Protein AF-A0A958J9V4-F1 (afdb_monomer_lite)

Sequence (268 aa):
MDVNGTKPIKTIAAQRVGSGKPVQGKLKSSQELTKGQEIRVASAPVEFNLSEAKPDKKTDLIRKRTNSLISVVNAAKESTAEIEKLAKSIDGIATQAGEDSLASSRRTVLEKEAQELVDAIANKASSIGNNTKIASNTEGEIRLEIEEEIGKALDSIFPDVAKDSFGIGQINFSKKETIVSVRTNIALAKERIEQLKTAVDSASGNLSKAMEELEIASQNQLASTTSVRELDKALELAGNTTGKILADPEKAIDSFKISSKAQELLRD

Structure (mmCIF, N/CA/C/O backbone):
data_AF-A0A958J9V4-F1
#
_entry.id   AF-A0A958J9V4-F1
#
loop_
_atom_site.group_PDB
_atom_site.id
_atom_site.type_symbol
_atom_site.label_atom_id
_atom_site.label_alt_id
_atom_site.label_comp_id
_atom_site.label_asym_id
_atom_site.label_entity_id
_atom_site.label_seq_id
_atom_site.pdbx_PDB_ins_code
_atom_site.Cartn_x
_atom_site.Cartn_y
_atom_site.Cartn_z
_atom_site.occupancy
_atom_site.B_iso_or_equiv
_atom_site.auth_seq_id
_atom_site.auth_comp_id
_atom_site.auth_asym_id
_atom_site.auth_atom_id
_atom_site.pdbx_PDB_model_num
ATOM 1 N N . MET A 1 1 ? 56.082 -38.147 21.412 1.00 37.69 1 MET A N 1
ATOM 2 C CA . MET A 1 1 ? 55.765 -39.143 20.373 1.00 37.69 1 MET A CA 1
ATOM 3 C C . MET A 1 1 ? 54.803 -38.482 19.402 1.00 37.69 1 MET A C 1
ATOM 5 O O . MET A 1 1 ? 53.790 -37.979 19.866 1.00 37.69 1 MET A O 1
ATOM 9 N N . ASP A 1 2 ? 55.243 -38.405 18.141 1.00 39.19 2 ASP A N 1
ATOM 10 C CA . ASP A 1 2 ? 54.520 -38.240 16.861 1.00 39.19 2 ASP A CA 1
ATOM 11 C C . ASP A 1 2 ? 53.548 -37.053 16.726 1.00 39.19 2 ASP A C 1
ATOM 13 O O . ASP A 1 2 ? 52.501 -37.031 17.354 1.00 39.19 2 ASP A O 1
ATOM 17 N N . VAL A 1 3 ? 53.845 -35.933 16.040 1.00 47.22 3 VAL A N 1
ATOM 18 C CA . VAL A 1 3 ? 54.187 -35.657 14.615 1.00 47.22 3 VAL A CA 1
ATOM 19 C C . VAL A 1 3 ? 53.419 -36.423 13.527 1.00 47.22 3 VAL A C 1
ATOM 21 O O . VAL A 1 3 ? 53.475 -37.644 13.460 1.00 47.22 3 VAL A O 1
ATOM 24 N N . ASN A 1 4 ? 52.863 -35.620 12.597 1.00 37.69 4 ASN A N 1
ATOM 25 C CA . ASN A 1 4 ? 52.366 -35.881 11.227 1.00 37.69 4 ASN A CA 1
ATOM 26 C C . ASN A 1 4 ? 50.833 -35.809 11.063 1.00 37.69 4 ASN A C 1
ATOM 28 O O . ASN A 1 4 ? 50.095 -36.477 11.765 1.00 37.69 4 ASN A O 1
ATOM 32 N N . GLY A 1 5 ? 50.266 -35.066 10.111 1.00 36.06 5 GLY A N 1
ATOM 33 C CA . GLY A 1 5 ? 50.872 -34.256 9.063 1.00 36.06 5 GLY A CA 1
ATOM 34 C C . GLY A 1 5 ? 49.804 -33.576 8.203 1.00 36.06 5 G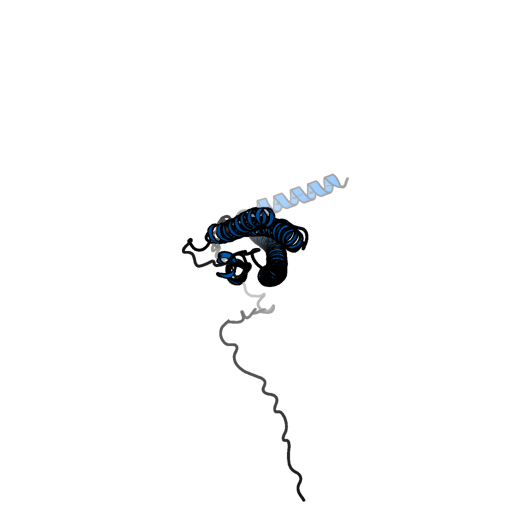LY A C 1
ATOM 35 O O . GLY A 1 5 ? 48.814 -34.191 7.814 1.00 36.06 5 GLY A O 1
ATOM 36 N N . THR A 1 6 ? 50.031 -32.310 7.868 1.00 39.25 6 THR A N 1
ATOM 37 C CA . THR A 1 6 ? 49.247 -31.559 6.882 1.00 39.25 6 THR A CA 1
ATOM 38 C C . THR A 1 6 ? 50.069 -31.472 5.599 1.00 39.25 6 THR A C 1
ATOM 40 O O . THR A 1 6 ? 51.125 -30.844 5.555 1.00 39.25 6 THR A O 1
ATOM 43 N N . LYS A 1 7 ? 49.615 -32.180 4.561 1.00 49.72 7 LYS A N 1
ATOM 44 C CA . LYS A 1 7 ? 50.191 -32.181 3.206 1.00 49.72 7 LYS A CA 1
ATOM 45 C C . LYS A 1 7 ? 49.573 -31.061 2.341 1.00 49.72 7 LYS A C 1
ATOM 47 O O . LYS A 1 7 ? 48.480 -30.596 2.653 1.00 49.72 7 LYS A O 1
ATOM 52 N N . PRO A 1 8 ? 50.275 -30.617 1.280 1.00 44.50 8 PRO A N 1
ATOM 53 C CA . PRO A 1 8 ? 50.084 -29.308 0.653 1.00 44.50 8 PRO A CA 1
ATOM 54 C C . PRO A 1 8 ? 48.876 -29.216 -0.289 1.00 44.50 8 PRO A C 1
ATOM 56 O O . PRO A 1 8 ? 48.505 -30.181 -0.960 1.00 44.50 8 PRO A O 1
ATOM 59 N N . ILE A 1 9 ? 48.329 -28.000 -0.387 1.00 40.78 9 ILE A N 1
ATOM 60 C CA . ILE A 1 9 ? 47.299 -27.593 -1.350 1.00 40.78 9 ILE A CA 1
ATOM 61 C C . ILE A 1 9 ? 47.906 -27.626 -2.759 1.00 40.78 9 ILE A C 1
ATOM 63 O O . ILE A 1 9 ? 48.821 -26.867 -3.075 1.00 40.78 9 ILE A O 1
ATOM 67 N N . LYS A 1 10 ? 47.397 -28.528 -3.604 1.00 38.66 10 LYS A N 1
ATOM 68 C CA . LYS A 1 10 ? 47.686 -28.568 -5.040 1.00 38.66 10 LYS A CA 1
ATOM 69 C C . LYS A 1 10 ? 46.780 -27.583 -5.775 1.00 38.66 10 LYS A C 1
ATOM 71 O O . LYS A 1 10 ? 45.563 -27.731 -5.770 1.00 38.66 10 LYS A O 1
ATOM 76 N N . THR A 1 11 ? 47.407 -26.632 -6.454 1.00 43.44 11 THR A N 1
ATOM 77 C CA . THR A 1 11 ? 46.839 -25.818 -7.529 1.00 43.44 11 THR A CA 1
ATOM 78 C C . THR A 1 11 ? 46.231 -26.718 -8.608 1.00 43.44 11 THR A C 1
ATOM 80 O O . THR A 1 11 ? 46.947 -27.509 -9.222 1.00 43.44 11 THR A O 1
ATOM 83 N N . ILE A 1 12 ? 44.927 -26.587 -8.857 1.00 41.22 12 ILE A N 1
ATOM 84 C CA . ILE A 1 12 ? 44.254 -27.169 -10.024 1.00 41.22 12 ILE A CA 1
ATOM 85 C C . ILE A 1 12 ? 43.759 -26.007 -10.878 1.00 41.22 12 ILE A C 1
ATOM 87 O O . ILE A 1 12 ? 42.707 -25.420 -10.641 1.00 41.22 12 ILE A O 1
ATOM 91 N N . ALA A 1 13 ? 44.588 -25.667 -11.858 1.00 35.53 13 ALA A N 1
ATOM 92 C CA . ALA A 1 13 ? 44.166 -24.985 -13.063 1.00 35.53 13 ALA A CA 1
ATOM 93 C C . ALA A 1 13 ? 43.608 -26.021 -14.055 1.00 35.53 13 ALA A C 1
ATOM 95 O O . ALA A 1 13 ? 44.055 -27.166 -14.076 1.00 35.53 13 ALA A O 1
ATOM 96 N N . ALA A 1 14 ? 42.714 -25.537 -14.918 1.00 35.53 14 ALA A N 1
ATOM 97 C CA . ALA A 1 14 ? 42.131 -26.175 -16.099 1.00 35.53 14 ALA A CA 1
ATOM 98 C C . ALA A 1 14 ? 40.907 -27.085 -15.878 1.00 35.53 14 ALA A C 1
ATOM 100 O O . ALA A 1 14 ? 40.987 -28.166 -15.308 1.00 35.53 14 ALA A O 1
ATOM 101 N N . GLN A 1 15 ? 39.789 -26.669 -16.491 1.00 33.88 15 GLN A N 1
ATOM 102 C CA . GLN A 1 15 ? 39.200 -27.326 -17.672 1.00 33.88 15 GLN A CA 1
ATOM 103 C C . GLN A 1 15 ? 37.664 -27.334 -17.609 1.00 33.88 15 GLN A C 1
ATOM 105 O O . GLN A 1 15 ? 37.077 -28.171 -16.933 1.00 33.88 15 GLN A O 1
ATOM 110 N N . ARG A 1 16 ? 37.027 -26.427 -18.371 1.00 33.94 16 ARG A N 1
ATOM 111 C CA . ARG A 1 16 ? 35.865 -26.663 -19.264 1.00 33.94 16 ARG A CA 1
ATOM 112 C C . ARG A 1 16 ? 35.192 -25.335 -19.636 1.00 33.94 16 ARG A C 1
ATOM 114 O O . ARG A 1 16 ? 34.188 -24.945 -19.060 1.00 33.94 16 ARG A O 1
ATOM 121 N N . VAL A 1 17 ? 35.730 -24.675 -20.661 1.00 36.66 17 VAL A N 1
ATOM 122 C CA . VAL A 1 17 ? 34.942 -23.797 -21.536 1.00 36.66 17 VAL A CA 1
ATOM 123 C C . VAL A 1 17 ? 35.100 -24.371 -22.933 1.00 36.66 17 VAL A C 1
ATOM 125 O O . VAL A 1 17 ? 36.190 -24.371 -23.500 1.00 36.66 17 VAL A O 1
ATOM 128 N N . GLY A 1 18 ? 34.024 -24.953 -23.440 1.00 32.09 18 GLY A N 1
ATOM 129 C CA . GLY A 1 18 ? 33.962 -25.540 -24.765 1.00 32.09 18 GLY A CA 1
ATOM 130 C C . GLY A 1 18 ? 32.579 -25.316 -25.342 1.00 32.09 18 GLY A C 1
ATOM 131 O O . GLY A 1 18 ? 31.711 -26.143 -25.119 1.00 32.09 18 GLY A O 1
ATOM 132 N N . SER A 1 19 ? 32.413 -24.200 -26.059 1.00 37.41 19 SER A N 1
ATOM 133 C CA . SER A 1 19 ? 31.604 -24.068 -27.284 1.00 37.41 19 SER A CA 1
ATOM 134 C C . SER A 1 19 ? 31.502 -22.587 -27.676 1.00 37.41 19 SER A C 1
ATOM 136 O O . SER A 1 19 ? 30.650 -21.861 -27.178 1.00 37.41 19 SER A O 1
ATOM 138 N N . GLY A 1 20 ? 32.381 -22.131 -28.570 1.00 34.38 20 GLY A N 1
ATOM 139 C CA . GLY A 1 20 ? 32.325 -20.778 -29.132 1.00 34.38 20 GLY A CA 1
ATOM 140 C C . GLY A 1 20 ? 33.635 -20.423 -29.822 1.00 34.38 20 GLY A C 1
ATOM 141 O O . GLY A 1 20 ? 34.595 -20.030 -29.175 1.00 34.38 20 GLY A O 1
ATOM 142 N N . LYS A 1 21 ? 33.703 -20.667 -31.130 1.00 34.47 21 LYS A N 1
ATOM 143 C CA . LYS A 1 21 ? 34.907 -20.562 -31.966 1.00 34.47 21 LYS A CA 1
ATOM 144 C C . LYS A 1 21 ? 35.544 -19.157 -31.890 1.00 34.47 21 LYS A C 1
ATOM 146 O O . LYS A 1 21 ? 34.848 -18.192 -32.197 1.00 34.47 21 LYS A O 1
ATOM 151 N N . PRO A 1 22 ? 36.850 -19.017 -31.595 1.00 36.47 22 PRO A N 1
ATOM 152 C CA . PRO A 1 22 ? 37.563 -17.767 -31.826 1.00 36.47 22 PRO A CA 1
ATOM 153 C C . PRO A 1 22 ? 37.838 -17.605 -33.327 1.00 36.47 22 PRO A C 1
ATOM 155 O O . PRO A 1 22 ? 38.459 -18.459 -33.964 1.00 36.47 22 PRO A O 1
ATOM 158 N N . VAL A 1 23 ? 37.353 -16.500 -33.892 1.00 42.38 23 VAL A N 1
ATOM 159 C CA . VAL A 1 23 ? 37.667 -16.051 -35.251 1.00 42.38 23 VAL A CA 1
ATOM 160 C C . VAL A 1 23 ? 39.160 -15.723 -35.299 1.00 42.38 23 VAL A C 1
ATOM 162 O O . VAL A 1 23 ? 39.612 -14.715 -34.764 1.00 42.38 23 VAL A O 1
ATOM 165 N N . GLN A 1 24 ? 39.943 -16.612 -35.913 1.00 35.28 24 GLN A N 1
ATOM 166 C CA . GLN A 1 24 ? 41.330 -16.346 -36.275 1.00 35.28 24 GLN A CA 1
ATOM 167 C C . GLN A 1 24 ? 41.367 -15.198 -37.289 1.00 35.28 24 GLN A C 1
ATOM 169 O O . GLN A 1 24 ? 41.152 -15.401 -38.484 1.00 35.28 24 GLN A O 1
ATOM 174 N N . GLY A 1 25 ? 41.686 -13.995 -36.816 1.00 37.62 25 GLY A N 1
ATOM 175 C CA . GLY A 1 25 ? 42.211 -12.930 -37.658 1.00 37.62 25 GLY A CA 1
ATOM 176 C C . GLY A 1 25 ? 43.551 -13.370 -38.243 1.00 37.62 25 GLY A C 1
ATOM 177 O O . GLY A 1 25 ? 44.594 -13.240 -37.605 1.00 37.62 25 GLY A O 1
ATOM 178 N N . LYS A 1 26 ? 43.534 -13.922 -39.459 1.00 36.72 26 LYS A N 1
ATOM 179 C CA . LYS A 1 26 ? 44.740 -14.084 -40.274 1.00 36.72 26 LYS A CA 1
ATOM 180 C C . LYS A 1 26 ? 45.127 -12.717 -40.837 1.00 36.72 26 LYS A C 1
ATOM 182 O O . LYS A 1 26 ? 44.706 -12.346 -41.927 1.00 36.72 26 LYS A O 1
ATOM 187 N N . LEU A 1 27 ? 45.981 -12.003 -40.108 1.00 42.62 27 LEU A N 1
ATOM 188 C CA . LEU A 1 27 ? 46.918 -11.052 -40.702 1.00 42.62 27 LEU A CA 1
ATOM 189 C C . LEU A 1 27 ? 47.860 -11.851 -41.615 1.00 42.62 27 LEU A C 1
ATOM 191 O O . LEU A 1 27 ? 48.842 -12.431 -41.156 1.00 42.62 27 LEU A O 1
ATOM 195 N N . LYS A 1 28 ? 47.526 -11.946 -42.906 1.00 39.38 28 LYS A N 1
ATOM 196 C CA . LYS A 1 28 ? 48.493 -12.361 -43.924 1.00 39.38 28 LYS A CA 1
ATOM 197 C C . LYS A 1 28 ? 49.316 -11.141 -44.311 1.00 39.38 28 LYS A C 1
ATOM 199 O O . LYS A 1 28 ? 48.838 -10.217 -44.959 1.00 39.38 28 LYS A O 1
ATOM 204 N N . SER A 1 29 ? 50.545 -11.181 -43.824 1.00 40.16 29 SER A N 1
ATOM 205 C CA . SER A 1 29 ? 51.655 -10.285 -44.081 1.00 40.16 29 SER A CA 1
ATOM 206 C C . SER A 1 29 ? 51.953 -10.098 -45.567 1.00 40.16 29 SER A C 1
ATOM 208 O O . SER A 1 29 ? 51.941 -11.041 -46.357 1.00 40.16 29 SER A O 1
ATOM 210 N N . SER A 1 30 ? 52.303 -8.859 -45.879 1.00 37.88 30 SER A N 1
ATOM 211 C CA . SER A 1 30 ? 52.915 -8.313 -47.083 1.00 37.88 30 SER A CA 1
ATOM 212 C C . SER A 1 30 ? 54.017 -9.199 -47.685 1.00 37.88 30 SER A C 1
ATOM 214 O O . SER A 1 30 ? 55.176 -9.056 -47.310 1.00 37.88 30 SER A O 1
ATOM 216 N N . GLN A 1 31 ? 53.693 -10.107 -48.614 1.00 37.44 31 GLN A N 1
ATOM 217 C CA . GLN A 1 31 ? 54.706 -10.748 -49.476 1.00 37.44 31 GLN A CA 1
ATOM 218 C C . GLN A 1 31 ? 54.167 -11.442 -50.748 1.00 37.44 31 GLN A C 1
ATOM 220 O O . GLN A 1 31 ? 54.817 -12.331 -51.280 1.00 37.44 31 GLN A O 1
ATOM 225 N N . GLU A 1 32 ? 53.022 -11.014 -51.292 1.00 36.91 32 GLU A N 1
ATOM 226 C CA . GLU A 1 32 ? 52.552 -11.440 -52.631 1.00 36.91 32 GLU A CA 1
ATOM 227 C C . GLU A 1 32 ? 52.172 -10.240 -53.522 1.00 36.91 32 GLU A C 1
ATOM 229 O O . GLU A 1 32 ? 51.251 -10.280 -54.330 1.00 36.91 32 GLU A O 1
ATOM 234 N N . LEU A 1 33 ? 52.923 -9.142 -53.399 1.00 41.31 33 LEU A N 1
ATOM 235 C CA . LEU A 1 33 ? 52.935 -8.040 -54.366 1.00 41.31 33 LEU A CA 1
ATOM 236 C C . LEU A 1 33 ? 54.002 -8.325 -55.427 1.00 41.31 33 LEU A C 1
ATOM 238 O O . LEU A 1 33 ? 55.083 -7.753 -55.368 1.00 41.31 33 LEU A O 1
ATO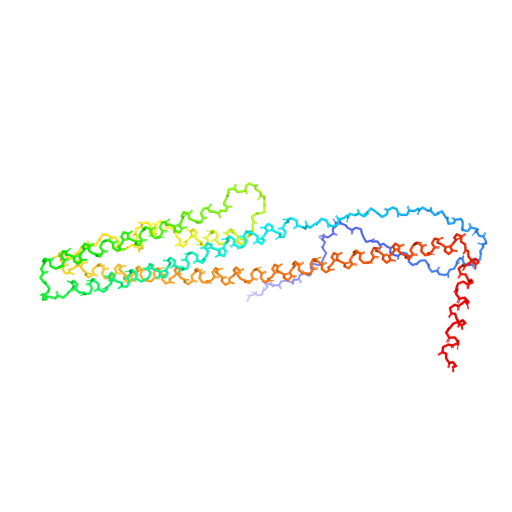M 242 N N . THR A 1 34 ? 53.749 -9.270 -56.334 1.00 44.97 34 THR A N 1
ATOM 243 C CA . THR A 1 34 ? 54.362 -9.359 -57.682 1.00 44.97 34 THR A CA 1
ATOM 244 C C . THR A 1 34 ? 53.931 -10.657 -58.364 1.00 44.97 34 THR A C 1
ATOM 246 O O . THR A 1 34 ? 54.680 -11.624 -58.447 1.00 44.97 34 THR A O 1
ATOM 249 N N . LYS A 1 35 ? 52.703 -10.681 -58.878 1.00 37.50 35 LYS A N 1
ATOM 250 C CA . LYS A 1 35 ? 52.348 -11.358 -60.135 1.00 37.50 35 LYS A CA 1
ATOM 251 C C . LYS A 1 35 ? 50.926 -10.954 -60.493 1.00 37.50 35 LYS A C 1
ATOM 253 O O . LYS A 1 35 ? 50.024 -11.063 -59.673 1.00 37.50 35 LYS A O 1
ATOM 258 N N . GLY A 1 36 ? 50.773 -10.412 -61.698 1.00 43.66 36 GLY A N 1
ATOM 259 C CA . GLY A 1 36 ? 49.505 -9.929 -62.216 1.00 43.66 36 GLY A CA 1
ATOM 260 C C . GLY A 1 36 ? 48.442 -11.019 -62.165 1.00 43.66 36 GLY A C 1
ATOM 261 O O . GLY A 1 36 ? 48.539 -12.031 -62.853 1.00 43.66 36 GLY A O 1
ATOM 262 N N . GLN A 1 37 ? 47.428 -10.781 -61.349 1.00 34.19 37 GLN A N 1
ATOM 263 C CA . GLN A 1 37 ? 46.140 -11.436 -61.441 1.00 34.19 37 GLN A CA 1
ATOM 264 C C . GLN A 1 37 ? 45.115 -10.311 -61.408 1.00 34.19 37 GLN A C 1
ATOM 266 O O . GLN A 1 37 ? 45.024 -9.573 -60.428 1.00 34.19 37 GLN A O 1
ATOM 271 N N . GLU A 1 38 ? 44.403 -10.137 -62.519 1.00 36.00 38 GLU A N 1
ATOM 272 C CA . GLU A 1 38 ? 43.220 -9.290 -62.587 1.00 36.00 38 GLU A CA 1
ATOM 273 C C . GLU A 1 38 ? 42.271 -9.696 -61.457 1.00 36.00 38 GLU A C 1
ATOM 275 O O . GLU A 1 38 ? 41.666 -10.771 -61.480 1.00 36.00 38 GLU A O 1
ATOM 280 N N . ILE A 1 39 ? 42.149 -8.839 -60.445 1.00 36.66 39 ILE A N 1
ATOM 281 C CA . ILE A 1 39 ? 41.115 -8.973 -59.430 1.00 36.66 39 ILE A CA 1
ATOM 282 C C . ILE A 1 39 ? 39.809 -8.587 -60.122 1.00 36.66 39 ILE A C 1
ATOM 284 O O . ILE A 1 39 ? 39.407 -7.425 -60.136 1.00 36.66 39 ILE A O 1
ATOM 288 N N . ARG A 1 40 ? 39.132 -9.574 -60.715 1.00 36.03 40 ARG A N 1
ATOM 289 C CA . ARG A 1 40 ? 37.688 -9.487 -60.928 1.00 36.03 40 ARG A CA 1
ATOM 290 C C . ARG A 1 40 ? 37.055 -9.428 -59.545 1.00 36.03 40 ARG A C 1
ATOM 292 O O . ARG A 1 40 ? 36.859 -10.454 -58.897 1.00 36.03 40 ARG A O 1
ATOM 299 N N . VAL A 1 41 ? 36.789 -8.211 -59.083 1.00 39.25 41 VAL A N 1
ATOM 300 C CA . VAL A 1 41 ? 35.941 -7.955 -57.923 1.00 39.25 41 VAL A CA 1
ATOM 301 C C . VAL A 1 41 ? 34.564 -8.492 -58.298 1.00 39.25 41 VAL A C 1
ATOM 303 O O . VAL A 1 41 ? 33.819 -7.861 -59.040 1.00 39.25 41 VAL A O 1
ATOM 306 N N . ALA A 1 42 ? 34.260 -9.715 -57.871 1.00 38.66 42 ALA A N 1
ATOM 307 C CA . ALA A 1 42 ? 32.901 -10.216 -57.896 1.00 38.66 42 ALA A CA 1
ATOM 308 C C . ALA A 1 42 ? 32.117 -9.381 -56.879 1.00 38.66 42 ALA A C 1
ATOM 310 O O . ALA A 1 42 ? 32.169 -9.628 -55.675 1.00 38.66 42 ALA A O 1
ATOM 311 N N . SER A 1 43 ? 31.461 -8.338 -57.377 1.00 41.44 43 SER A N 1
ATOM 312 C CA . SER A 1 43 ? 30.526 -7.483 -56.658 1.00 41.44 43 SER A CA 1
ATOM 313 C C . SER A 1 43 ? 29.295 -8.314 -56.297 1.00 41.44 43 SER A C 1
ATOM 315 O O . SER A 1 43 ? 28.274 -8.270 -56.976 1.00 41.44 43 SER A O 1
ATOM 317 N N . ALA A 1 44 ? 29.398 -9.140 -55.259 1.00 39.62 44 ALA A N 1
ATOM 318 C CA . ALA A 1 44 ? 28.217 -9.687 -54.613 1.00 39.62 44 ALA A CA 1
ATOM 319 C C . ALA A 1 44 ? 27.630 -8.564 -53.739 1.00 39.62 44 ALA A C 1
ATOM 321 O O . ALA A 1 44 ? 28.303 -8.141 -52.794 1.00 39.62 44 ALA A O 1
ATOM 322 N N . PRO A 1 45 ? 26.436 -8.025 -54.051 1.00 42.88 45 PRO A N 1
ATOM 323 C CA . PRO A 1 45 ? 25.776 -7.090 -53.156 1.00 42.88 45 PRO A CA 1
ATOM 324 C C . PRO A 1 45 ? 25.482 -7.828 -51.848 1.00 42.88 45 PRO A C 1
ATOM 326 O O . PRO A 1 45 ? 24.798 -8.850 -51.834 1.00 42.88 45 PRO A O 1
ATOM 329 N N . VAL A 1 46 ? 26.051 -7.344 -50.746 1.00 42.88 46 VAL A N 1
ATOM 330 C CA . VAL A 1 46 ? 25.665 -7.803 -49.413 1.00 42.88 46 VAL A CA 1
ATOM 331 C C . VAL A 1 46 ? 24.269 -7.241 -49.166 1.00 42.88 46 VAL A C 1
ATOM 333 O O . VAL A 1 46 ? 24.118 -6.047 -48.916 1.00 42.88 46 VAL A O 1
ATOM 336 N N . GLU A 1 47 ? 23.241 -8.078 -49.305 1.00 36.47 47 GLU A N 1
ATOM 337 C CA . GLU A 1 47 ? 21.872 -7.725 -48.930 1.00 36.47 47 GLU A CA 1
ATOM 338 C C . GLU A 1 47 ? 21.807 -7.531 -47.409 1.00 36.47 47 GLU A C 1
ATOM 340 O O . GLU A 1 47 ? 21.719 -8.482 -46.630 1.00 36.47 47 GLU A O 1
ATOM 345 N N . PHE A 1 48 ? 21.880 -6.273 -46.977 1.00 46.78 48 PHE A N 1
ATOM 346 C CA . PHE A 1 48 ? 21.582 -5.883 -45.607 1.00 46.78 48 PHE A CA 1
ATOM 347 C C . PHE A 1 48 ? 20.064 -5.825 -45.439 1.00 46.78 48 PHE A C 1
ATOM 349 O O . PHE A 1 48 ? 19.399 -4.898 -45.897 1.00 46.78 48 PHE A O 1
ATOM 356 N N . ASN A 1 49 ? 19.505 -6.844 -44.788 1.00 40.78 49 ASN A N 1
ATOM 357 C CA . ASN A 1 49 ? 18.100 -6.847 -44.404 1.00 40.78 49 ASN A CA 1
ATOM 358 C C . ASN A 1 49 ? 17.862 -5.788 -43.316 1.00 40.78 49 ASN A C 1
ATOM 360 O O . ASN A 1 49 ? 18.155 -6.016 -42.142 1.00 40.78 49 ASN A O 1
ATOM 364 N N . LEU A 1 50 ? 17.306 -4.640 -43.717 1.00 43.47 50 LEU A N 1
ATOM 365 C CA . LEU A 1 50 ? 16.716 -3.641 -42.827 1.00 43.47 50 LEU A CA 1
ATOM 366 C C . LEU A 1 50 ? 15.612 -4.311 -41.988 1.00 43.47 50 LEU A C 1
ATOM 368 O O . LEU A 1 50 ? 14.487 -4.492 -42.450 1.00 43.47 50 LEU A O 1
ATOM 372 N N . SER A 1 51 ? 15.903 -4.671 -40.739 1.00 46.19 51 SER A N 1
ATOM 373 C CA . SER A 1 51 ? 14.832 -4.846 -39.758 1.00 46.19 51 SER A CA 1
ATOM 374 C C . SER A 1 51 ? 14.441 -3.463 -39.258 1.00 46.19 51 SER A C 1
ATOM 376 O O . SER A 1 51 ? 15.166 -2.852 -38.477 1.00 46.19 51 SER A O 1
ATOM 378 N N . GLU A 1 52 ? 13.298 -2.954 -39.720 1.00 49.78 52 GLU A N 1
ATOM 379 C CA . GLU A 1 52 ? 12.630 -1.818 -39.087 1.00 49.78 52 GLU A CA 1
ATOM 380 C C . GLU A 1 52 ? 12.519 -2.089 -37.582 1.00 49.78 52 GLU A C 1
ATOM 382 O O . GLU A 1 52 ? 11.843 -3.029 -37.153 1.00 49.78 52 GLU A O 1
ATOM 387 N N . ALA A 1 53 ? 13.205 -1.276 -36.777 1.00 48.53 53 ALA A N 1
ATOM 388 C CA . ALA A 1 53 ? 13.107 -1.310 -35.328 1.00 48.53 53 ALA A CA 1
ATOM 389 C C . ALA A 1 53 ? 11.669 -0.953 -34.929 1.00 48.53 53 ALA A C 1
ATOM 391 O O . ALA A 1 53 ? 11.306 0.217 -34.801 1.00 48.53 53 ALA A O 1
ATOM 392 N N . LYS A 1 54 ? 10.815 -1.969 -34.787 1.00 51.19 54 LYS A N 1
ATOM 393 C CA . LYS A 1 54 ? 9.476 -1.794 -34.230 1.00 51.19 54 LYS A CA 1
ATOM 394 C C . LYS A 1 54 ? 9.627 -1.257 -32.802 1.00 51.19 54 LYS A C 1
ATOM 396 O O . LYS A 1 54 ? 10.491 -1.755 -32.079 1.00 51.19 54 LYS A O 1
ATOM 401 N N . PRO A 1 55 ? 8.801 -0.283 -32.379 1.00 53.25 55 PRO A N 1
ATOM 402 C CA . PRO A 1 55 ? 8.787 0.169 -30.994 1.00 53.25 55 PRO A CA 1
ATOM 403 C C . PRO A 1 55 ? 8.600 -1.046 -30.083 1.00 53.25 55 PRO A C 1
ATOM 405 O O . PRO A 1 55 ? 7.718 -1.881 -30.322 1.00 53.25 55 PRO A O 1
ATOM 408 N N . ASP A 1 56 ? 9.489 -1.182 -29.101 1.00 63.53 56 ASP A N 1
ATOM 409 C CA . ASP A 1 56 ? 9.577 -2.369 -28.264 1.00 63.53 56 ASP A CA 1
ATOM 410 C C . ASP A 1 56 ? 8.333 -2.447 -27.370 1.00 63.53 56 ASP A C 1
ATOM 412 O O . ASP A 1 56 ? 8.248 -1.826 -26.310 1.00 63.53 56 ASP A O 1
ATOM 416 N N . LYS A 1 57 ? 7.321 -3.197 -27.827 1.00 66.12 57 LYS A N 1
ATOM 417 C CA . LYS A 1 57 ? 6.035 -3.396 -27.132 1.00 66.12 57 LYS A CA 1
ATOM 418 C C . LYS A 1 57 ? 6.218 -3.870 -25.685 1.00 66.12 57 LYS A C 1
ATOM 420 O O . LYS A 1 57 ? 5.297 -3.730 -24.881 1.00 66.12 57 LYS A O 1
ATOM 425 N N . LYS A 1 58 ? 7.386 -4.436 -25.356 1.00 66.19 58 LYS A N 1
ATOM 426 C CA . LYS A 1 58 ? 7.751 -4.851 -24.001 1.00 66.19 58 LYS A CA 1
ATOM 427 C C . LYS A 1 58 ? 7.940 -3.656 -23.068 1.00 66.19 58 LYS A C 1
ATOM 429 O O . LYS A 1 58 ? 7.384 -3.676 -21.977 1.00 66.19 58 LYS A O 1
ATOM 434 N N . THR A 1 59 ? 8.624 -2.596 -23.490 1.00 67.31 59 THR A N 1
ATOM 435 C CA . THR A 1 59 ? 8.896 -1.425 -22.636 1.00 67.31 59 THR A CA 1
ATOM 436 C C . THR A 1 59 ? 7.612 -0.682 -22.260 1.00 67.31 59 THR A C 1
ATOM 438 O O . THR A 1 59 ? 7.420 -0.311 -21.101 1.00 67.31 59 THR A O 1
ATOM 441 N N . ASP A 1 60 ? 6.677 -0.543 -23.202 1.00 71.81 60 ASP A N 1
ATOM 442 C CA . ASP A 1 60 ? 5.364 0.059 -22.935 1.00 71.81 60 ASP A CA 1
ATOM 443 C C . ASP A 1 60 ? 4.503 -0.795 -21.996 1.00 71.81 60 ASP A C 1
ATOM 445 O O . ASP A 1 60 ? 3.778 -0.259 -21.152 1.00 71.81 60 ASP A O 1
ATOM 449 N N . LEU A 1 61 ? 4.578 -2.124 -22.118 1.00 71.50 61 LEU A N 1
ATOM 450 C CA . LEU A 1 61 ? 3.885 -3.044 -21.217 1.00 71.50 61 LEU A CA 1
ATOM 451 C C . LEU A 1 61 ? 4.429 -2.930 -19.788 1.00 71.50 61 LEU A C 1
ATOM 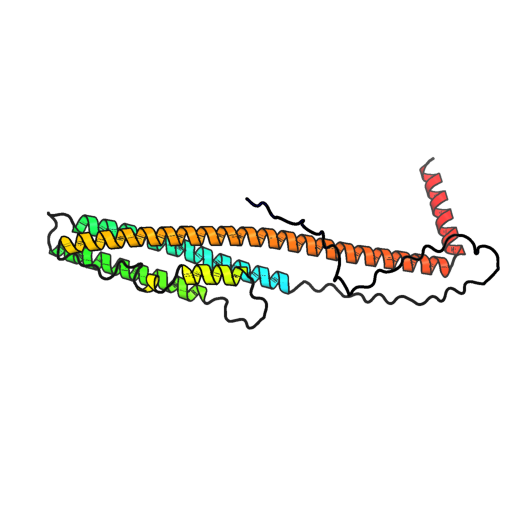453 O O . LEU A 1 61 ? 3.639 -2.862 -18.847 1.00 71.50 61 LEU A O 1
ATOM 457 N N . ILE A 1 62 ? 5.754 -2.863 -19.637 1.00 70.31 62 ILE A N 1
ATOM 458 C CA . ILE A 1 62 ? 6.408 -2.704 -18.334 1.00 70.31 62 ILE A CA 1
ATOM 459 C C . ILE A 1 62 ? 5.998 -1.366 -17.711 1.00 70.31 62 ILE A C 1
ATOM 461 O O . ILE A 1 62 ? 5.522 -1.358 -16.583 1.00 70.31 62 ILE A O 1
ATOM 465 N N . ARG A 1 63 ? 6.046 -0.248 -18.452 1.00 73.00 63 ARG A N 1
ATOM 466 C CA . ARG A 1 63 ? 5.585 1.062 -17.944 1.00 73.00 63 ARG A CA 1
ATOM 467 C C . ARG A 1 63 ? 4.133 1.039 -17.467 1.00 73.00 63 ARG A C 1
ATOM 469 O O . ARG A 1 63 ? 3.831 1.553 -16.393 1.00 73.00 63 ARG A O 1
ATOM 476 N N . LYS A 1 64 ? 3.225 0.437 -18.245 1.00 75.88 64 LYS A N 1
ATOM 477 C CA . LYS A 1 64 ? 1.806 0.320 -17.865 1.00 75.88 64 LYS A CA 1
ATOM 478 C C . LYS A 1 64 ? 1.623 -0.485 -16.580 1.00 75.88 64 LYS A C 1
ATOM 480 O O . LYS A 1 64 ? 0.857 -0.067 -15.714 1.00 75.88 64 LYS A O 1
ATOM 485 N N . ARG A 1 65 ? 2.335 -1.605 -16.446 1.00 72.38 65 ARG A N 1
ATOM 486 C CA . ARG A 1 65 ? 2.311 -2.447 -15.241 1.00 72.38 65 ARG A CA 1
ATOM 487 C C . ARG A 1 65 ? 2.860 -1.707 -14.033 1.00 72.38 65 ARG A C 1
ATOM 489 O O . ARG A 1 65 ? 2.200 -1.666 -13.001 1.00 72.38 65 ARG A O 1
ATOM 496 N N . THR A 1 66 ? 3.990 -1.029 -14.187 1.00 73.31 66 THR A N 1
ATOM 497 C CA . THR A 1 66 ? 4.580 -0.241 -13.109 1.00 73.31 66 THR A CA 1
ATOM 498 C C . THR A 1 66 ? 3.656 0.883 -12.645 1.00 73.31 66 THR A C 1
ATOM 500 O O . THR A 1 66 ? 3.441 1.035 -11.448 1.00 73.31 66 THR A O 1
ATOM 503 N N . ASN A 1 67 ? 3.007 1.603 -13.564 1.00 77.94 67 ASN A N 1
ATOM 504 C CA . ASN A 1 67 ? 2.008 2.615 -13.204 1.00 77.94 67 ASN A CA 1
ATOM 505 C C . ASN A 1 67 ? 0.806 2.015 -12.454 1.00 77.94 67 ASN A C 1
ATOM 507 O O . ASN A 1 67 ? 0.300 2.625 -11.512 1.00 77.94 67 ASN A O 1
ATOM 511 N N . SER A 1 68 ? 0.367 0.812 -12.839 1.00 75.75 68 SER A N 1
ATOM 512 C CA . SER A 1 68 ? -0.676 0.080 -12.111 1.00 75.75 68 SER A CA 1
ATOM 513 C C . SER A 1 68 ? -0.232 -0.244 -10.683 1.00 75.75 68 SER A C 1
ATOM 515 O O . SER A 1 68 ? -0.974 0.012 -9.737 1.00 75.75 68 SER A O 1
ATOM 517 N N . LEU A 1 69 ? 0.998 -0.736 -10.507 1.00 74.75 69 LEU A N 1
ATOM 518 C CA . LEU A 1 69 ? 1.569 -1.029 -9.190 1.00 74.75 69 LEU A CA 1
ATOM 519 C C . LEU A 1 69 ? 1.681 0.230 -8.322 1.00 74.75 69 LEU A C 1
ATOM 521 O O . LEU A 1 69 ? 1.298 0.190 -7.156 1.00 74.75 69 LEU A O 1
ATOM 525 N N . ILE A 1 70 ? 2.120 1.360 -8.885 1.00 80.56 70 ILE A N 1
ATOM 526 C CA . ILE A 1 70 ? 2.157 2.647 -8.170 1.00 80.56 70 ILE A CA 1
ATOM 527 C C . ILE A 1 70 ? 0.759 3.023 -7.683 1.00 80.56 70 ILE A C 1
ATOM 529 O O . ILE A 1 70 ? 0.594 3.422 -6.533 1.00 80.56 70 ILE A O 1
ATOM 533 N N . SER A 1 71 ? -0.256 2.884 -8.540 1.00 81.06 71 SER A N 1
ATOM 534 C CA . SER A 1 71 ? -1.639 3.190 -8.168 1.00 81.06 71 SER A CA 1
ATOM 535 C C . SER A 1 71 ? -2.115 2.324 -7.000 1.00 81.06 71 SER A C 1
ATOM 537 O O . SER A 1 71 ? -2.760 2.839 -6.088 1.00 81.06 71 SER A O 1
ATOM 539 N N . VAL A 1 72 ? -1.784 1.030 -7.005 1.00 80.38 72 VAL A N 1
ATOM 540 C CA . VAL A 1 72 ? -2.125 0.099 -5.918 1.00 80.38 72 VAL A CA 1
ATOM 541 C C . VAL A 1 72 ? -1.400 0.474 -4.625 1.00 80.38 72 VAL A C 1
ATOM 543 O O . VAL A 1 72 ? -2.030 0.551 -3.572 1.00 80.38 72 VAL A O 1
ATOM 546 N N . VAL A 1 73 ? -0.099 0.765 -4.695 1.00 82.50 73 VAL A N 1
ATOM 547 C CA . VAL A 1 73 ? 0.707 1.179 -3.536 1.00 82.50 73 VAL A CA 1
ATOM 548 C C . VAL A 1 73 ? 0.198 2.497 -2.946 1.00 82.50 73 VAL A C 1
ATOM 550 O O . VAL A 1 73 ? 0.069 2.613 -1.729 1.00 82.50 73 VAL A O 1
ATOM 553 N N . ASN A 1 74 ? -0.163 3.472 -3.783 1.00 85.00 74 ASN A N 1
ATOM 554 C CA . ASN A 1 74 ? -0.739 4.738 -3.330 1.00 85.00 74 ASN A CA 1
ATOM 555 C C . ASN A 1 74 ? -2.094 4.534 -2.641 1.00 85.00 74 ASN A C 1
ATOM 557 O O . ASN A 1 74 ? -2.320 5.092 -1.568 1.00 85.00 74 ASN A O 1
ATOM 561 N N . ALA A 1 75 ? -2.962 3.690 -3.206 1.00 84.19 75 ALA A N 1
ATOM 562 C CA . ALA A 1 75 ? -4.236 3.341 -2.581 1.00 84.19 75 ALA A CA 1
ATOM 563 C C . ALA A 1 75 ? -4.036 2.624 -1.233 1.00 84.19 75 ALA A C 1
ATOM 565 O O . ALA A 1 75 ? -4.741 2.913 -0.262 1.00 84.19 75 ALA A O 1
ATOM 566 N N . ALA A 1 76 ? -3.050 1.724 -1.144 1.00 83.25 76 ALA A N 1
ATOM 567 C CA . ALA A 1 76 ? -2.685 1.057 0.103 1.00 83.25 76 ALA A CA 1
ATOM 568 C C . ALA A 1 76 ? -2.159 2.057 1.145 1.00 83.25 76 ALA A C 1
ATOM 570 O O . ALA A 1 76 ? -2.540 1.980 2.314 1.00 83.25 76 ALA A O 1
ATOM 571 N N . LYS A 1 77 ? -1.336 3.027 0.731 1.00 86.50 77 LYS A N 1
ATOM 572 C CA . LYS A 1 77 ? -0.807 4.089 1.596 1.00 86.50 77 LYS A CA 1
ATOM 573 C C . LYS A 1 77 ? -1.914 4.975 2.162 1.00 86.50 77 LYS A C 1
ATOM 575 O O . LYS A 1 77 ? -1.955 5.192 3.372 1.00 86.50 77 LYS A O 1
ATOM 580 N N . GLU A 1 78 ? -2.822 5.444 1.310 1.00 89.69 78 GLU A N 1
ATOM 581 C CA . GLU A 1 78 ? -3.976 6.247 1.725 1.00 89.69 78 GLU A CA 1
ATOM 582 C C . GLU A 1 78 ? -4.860 5.474 2.708 1.00 89.69 78 GLU A C 1
ATOM 584 O O . GLU A 1 78 ? -5.134 5.946 3.812 1.00 89.69 78 GLU A O 1
ATOM 589 N N . SER A 1 79 ? -5.211 4.237 2.360 1.00 88.81 79 SER A N 1
ATOM 590 C CA . SER A 1 79 ? -6.069 3.404 3.202 1.00 88.81 79 SER A CA 1
ATOM 591 C C . SER A 1 79 ? -5.413 3.074 4.549 1.00 88.81 79 SER A C 1
ATOM 593 O O . SER A 1 79 ? -6.084 3.077 5.580 1.00 88.81 79 SER A O 1
ATOM 595 N N . THR A 1 80 ? -4.095 2.844 4.576 1.00 88.75 80 THR A N 1
ATOM 596 C CA . THR A 1 80 ? -3.342 2.608 5.821 1.00 88.75 80 THR A CA 1
ATOM 597 C C . THR A 1 80 ? -3.375 3.838 6.730 1.00 88.75 80 THR A C 1
ATOM 599 O O . THR A 1 80 ? -3.607 3.705 7.931 1.00 88.75 80 THR A O 1
ATOM 602 N N . ALA A 1 81 ? -3.215 5.041 6.171 1.00 91.62 81 ALA A N 1
ATOM 603 C CA . ALA A 1 81 ? -3.300 6.286 6.936 1.00 91.62 81 ALA A CA 1
ATOM 604 C C . ALA A 1 81 ? -4.706 6.514 7.526 1.00 91.62 81 ALA A C 1
ATOM 606 O O . ALA A 1 81 ? -4.854 6.963 8.666 1.00 91.62 81 ALA A O 1
ATOM 607 N N . GLU A 1 82 ? -5.757 6.174 6.779 1.00 93.38 82 GLU A N 1
ATOM 608 C CA . GLU A 1 82 ? -7.129 6.234 7.285 1.00 93.38 82 GLU A CA 1
ATOM 609 C C . GLU A 1 82 ? -7.381 5.211 8.399 1.00 93.38 82 GLU A C 1
ATOM 611 O O . GLU A 1 82 ? -7.982 5.555 9.418 1.00 93.38 82 GLU A O 1
ATOM 616 N N . ILE A 1 83 ? -6.896 3.976 8.242 1.00 92.31 83 ILE A N 1
ATOM 617 C CA . ILE A 1 83 ? -6.979 2.933 9.274 1.00 92.31 83 ILE A CA 1
ATOM 618 C C . ILE A 1 83 ? -6.256 3.384 10.553 1.00 92.31 83 ILE A C 1
ATOM 620 O O . ILE A 1 83 ? -6.802 3.236 11.647 1.00 92.31 83 ILE A O 1
ATOM 624 N N . GLU A 1 84 ? -5.082 4.011 10.436 1.00 93.75 84 GLU A N 1
ATOM 625 C CA . GLU A 1 84 ? -4.348 4.583 11.574 1.00 93.75 84 GLU A CA 1
ATOM 626 C C . GLU A 1 84 ? -5.188 5.639 12.316 1.00 93.75 84 GLU A C 1
ATOM 628 O O . GLU A 1 84 ? -5.265 5.641 13.550 1.00 93.75 84 GLU A O 1
ATOM 633 N N . LYS A 1 85 ? -5.866 6.525 11.575 1.00 96.69 85 LYS A N 1
ATOM 634 C CA . LYS A 1 85 ? -6.771 7.534 12.146 1.00 96.69 85 LYS A CA 1
ATOM 635 C C . LYS A 1 85 ? -7.946 6.887 12.885 1.00 96.69 85 LYS A C 1
ATOM 637 O O . LYS A 1 85 ? -8.271 7.322 13.992 1.00 96.69 85 LYS A O 1
ATOM 642 N N . LEU A 1 86 ? -8.563 5.858 12.304 1.00 96.12 86 LEU A N 1
ATOM 643 C CA . LEU A 1 86 ? -9.654 5.114 12.940 1.00 96.12 86 LEU A CA 1
ATOM 644 C C . LEU A 1 86 ? -9.171 4.434 14.229 1.00 96.12 86 LEU A C 1
ATOM 646 O O . LEU A 1 86 ? -9.793 4.611 15.274 1.00 96.12 86 LEU A O 1
ATOM 650 N N . ALA A 1 87 ? -8.014 3.769 14.204 1.00 95.00 87 ALA A N 1
ATOM 651 C CA . ALA A 1 87 ? -7.423 3.134 15.383 1.00 95.00 87 ALA A CA 1
ATOM 652 C C . ALA A 1 87 ? -7.111 4.142 16.508 1.00 95.00 87 ALA A C 1
ATOM 654 O O . ALA A 1 87 ? -7.329 3.851 17.686 1.00 95.00 87 ALA A O 1
ATOM 655 N N . LYS A 1 88 ? -6.647 5.354 16.171 1.00 96.56 88 LYS A N 1
ATOM 656 C CA . LYS A 1 88 ? -6.477 6.451 17.145 1.00 96.56 88 LYS A CA 1
ATOM 657 C C . LYS A 1 88 ? -7.810 6.913 17.738 1.00 96.56 88 LYS A C 1
ATOM 659 O O . LYS A 1 88 ? -7.870 7.181 18.934 1.00 96.56 88 LYS A O 1
ATOM 664 N N . SER A 1 89 ? -8.868 6.978 16.931 1.00 97.50 89 SER A N 1
ATOM 665 C CA . SER A 1 89 ? -10.209 7.329 17.409 1.00 97.50 89 SER A CA 1
ATOM 666 C C . SER A 1 89 ? -10.756 6.281 18.382 1.00 97.50 89 SER A C 1
ATOM 668 O O . SER A 1 89 ? -11.250 6.640 19.448 1.00 97.50 89 SER A O 1
ATOM 670 N N . ILE A 1 90 ? -10.605 4.991 18.061 1.00 96.19 90 ILE A N 1
ATOM 671 C CA . ILE A 1 90 ? -11.017 3.884 18.938 1.00 96.19 90 ILE A CA 1
ATOM 672 C C . ILE A 1 90 ? -10.249 3.938 20.268 1.00 96.19 90 ILE A C 1
ATOM 674 O O . ILE A 1 90 ? -10.853 3.786 21.325 1.00 96.19 90 ILE A O 1
ATOM 678 N N . ASP A 1 91 ? -8.942 4.215 20.247 1.00 96.69 91 ASP A N 1
ATOM 679 C CA . ASP A 1 91 ? -8.136 4.384 21.467 1.00 96.69 91 ASP A CA 1
ATOM 680 C C . ASP A 1 91 ? -8.628 5.543 22.353 1.00 96.69 91 ASP A C 1
ATOM 682 O O . ASP A 1 91 ? -8.710 5.418 23.578 1.00 96.69 91 ASP A O 1
ATOM 686 N N . GLY A 1 92 ? -9.012 6.664 21.733 1.00 97.25 92 GLY A N 1
ATOM 687 C CA . GLY A 1 92 ? -9.627 7.795 22.429 1.00 97.25 92 GLY A CA 1
ATOM 688 C C . GLY A 1 92 ? -10.954 7.415 23.087 1.00 97.25 92 GLY A C 1
ATOM 689 O O . GLY A 1 92 ? -11.173 7.731 24.257 1.00 97.25 92 GLY A O 1
ATOM 690 N N . ILE A 1 93 ? -11.805 6.672 22.374 1.00 97.12 93 ILE A N 1
ATOM 691 C CA . ILE A 1 93 ? -13.073 6.157 22.904 1.00 97.12 93 ILE A CA 1
ATOM 692 C C . ILE A 1 93 ? -12.832 5.178 24.061 1.00 97.12 93 ILE A C 1
ATOM 694 O O . ILE A 1 93 ? -13.461 5.306 25.110 1.00 97.12 93 ILE A O 1
ATOM 698 N N . ALA A 1 94 ? -11.899 4.235 23.913 1.00 96.06 94 ALA A N 1
ATOM 699 C CA . ALA A 1 94 ? -11.557 3.271 24.957 1.00 96.06 94 ALA A CA 1
ATOM 700 C C . ALA A 1 94 ? -10.990 3.960 26.211 1.00 96.06 94 ALA A C 1
ATOM 702 O O . ALA A 1 94 ? -11.262 3.532 27.334 1.00 96.06 94 ALA A O 1
ATOM 703 N N . THR A 1 95 ? -10.241 5.052 26.032 1.00 96.56 95 THR A N 1
ATOM 704 C CA . THR A 1 95 ? -9.742 5.882 27.137 1.00 96.56 95 THR A CA 1
ATOM 705 C C . THR A 1 95 ? -10.889 6.571 27.878 1.00 96.56 95 THR A C 1
ATOM 707 O O . THR A 1 95 ? -10.951 6.469 29.100 1.00 96.56 95 THR A O 1
ATOM 710 N N . GLN A 1 96 ? -11.836 7.185 27.157 1.00 96.50 96 GLN A N 1
ATOM 711 C CA . GLN A 1 96 ? -13.032 7.797 27.758 1.00 96.50 96 GLN A CA 1
ATOM 712 C C . GLN A 1 96 ? -13.910 6.759 28.469 1.00 96.50 96 GLN A C 1
ATOM 714 O O . GLN A 1 96 ? -14.377 6.986 29.581 1.00 96.50 96 GLN A O 1
ATOM 719 N N . ALA A 1 97 ? -14.118 5.591 27.855 1.00 95.25 97 ALA A N 1
ATOM 720 C CA . ALA A 1 97 ? -14.922 4.515 28.432 1.00 95.25 97 ALA A CA 1
ATOM 721 C C . ALA A 1 97 ? -14.345 3.993 29.760 1.00 95.25 97 ALA A C 1
ATOM 723 O O . ALA A 1 97 ? -15.105 3.566 30.635 1.00 95.25 97 ALA A O 1
ATOM 724 N N . GLY A 1 98 ? -13.017 4.054 29.910 1.00 94.12 98 GLY A N 1
ATOM 725 C CA . GLY A 1 98 ? -12.284 3.668 31.113 1.00 94.12 98 GLY A CA 1
ATOM 726 C C . GLY A 1 98 ? -12.415 4.632 32.293 1.00 94.12 98 GLY A C 1
ATOM 727 O O . GLY A 1 98 ? -11.962 4.286 33.380 1.00 94.12 98 GLY A O 1
ATOM 728 N N . GLU A 1 99 ? -13.030 5.805 32.120 1.00 95.19 99 GLU A N 1
ATOM 729 C CA . GLU A 1 99 ? -13.250 6.745 33.218 1.00 95.19 99 GLU A CA 1
ATOM 730 C C . GLU A 1 99 ? -14.271 6.200 34.232 1.00 95.19 99 GLU A C 1
ATOM 732 O O . GLU A 1 99 ? -15.371 5.746 33.891 1.00 95.19 99 GLU A O 1
ATOM 737 N N . ASP A 1 100 ? -13.908 6.261 35.513 1.00 91.12 100 ASP A N 1
ATOM 738 C CA . ASP A 1 100 ? -14.692 5.697 36.618 1.00 91.12 100 ASP A CA 1
ATOM 739 C C . ASP A 1 100 ? -16.024 6.415 36.845 1.00 91.12 100 ASP A C 1
ATOM 741 O O . ASP A 1 100 ? -16.999 5.791 37.260 1.00 91.12 100 ASP A O 1
ATOM 745 N N . SER A 1 101 ? -16.069 7.711 36.541 1.00 93.06 101 SER A N 1
ATOM 746 C CA . SER A 1 101 ? -17.244 8.577 36.663 1.00 93.06 101 SER A CA 1
ATOM 747 C C . SER A 1 101 ? -18.243 8.420 35.513 1.00 93.06 101 SER A C 1
ATOM 749 O O . SER A 1 101 ? -19.329 9.002 35.563 1.00 93.06 101 SER A O 1
ATOM 751 N N . LEU A 1 102 ? -17.902 7.659 34.469 1.00 93.00 102 LEU A N 1
ATOM 752 C CA . LEU A 1 102 ? -18.730 7.549 33.278 1.00 93.00 102 LEU A CA 1
ATOM 753 C C . LEU A 1 102 ? -19.955 6.657 33.529 1.00 93.00 102 LEU A C 1
ATOM 755 O O . LEU A 1 102 ? -19.839 5.498 33.931 1.00 93.00 102 LEU A O 1
ATOM 759 N N . ALA A 1 103 ? -21.145 7.183 33.235 1.00 94.38 103 ALA A N 1
ATOM 760 C CA . ALA A 1 103 ? -22.389 6.430 33.352 1.00 94.38 103 ALA A CA 1
ATOM 761 C C . ALA A 1 103 ? -22.414 5.209 32.409 1.00 94.38 103 ALA A C 1
ATOM 763 O O . ALA A 1 103 ? -21.982 5.285 31.255 1.00 94.38 103 ALA A O 1
ATOM 764 N N . SER A 1 104 ? -23.000 4.094 32.861 1.00 93.19 104 SER A N 1
ATOM 765 C CA . SER A 1 104 ? -23.089 2.844 32.085 1.00 93.19 104 SER A CA 1
ATOM 766 C C . SER A 1 104 ? -23.799 3.011 30.734 1.00 93.19 104 SER A C 1
ATOM 768 O O . SER A 1 104 ? -23.400 2.403 29.740 1.00 93.19 104 SER A O 1
ATOM 770 N N . SER A 1 105 ? -24.815 3.877 30.666 1.00 94.25 105 SER A N 1
ATOM 771 C CA . SER A 1 105 ? -25.500 4.212 29.411 1.00 94.25 105 SER A CA 1
ATOM 772 C C . SER A 1 105 ? -24.556 4.869 28.402 1.00 94.25 105 SER A C 1
ATOM 774 O O . SER A 1 105 ? -24.567 4.513 27.226 1.00 94.25 105 SER A O 1
ATOM 776 N N . ARG A 1 106 ? -23.677 5.772 28.857 1.00 95.94 106 ARG A N 1
ATOM 777 C CA . ARG A 1 106 ? -22.678 6.415 27.996 1.00 95.94 106 ARG A CA 1
ATOM 778 C C . ARG A 1 106 ? -21.617 5.421 27.525 1.00 95.94 106 ARG A C 1
ATOM 780 O O . ARG A 1 106 ? -21.264 5.471 26.353 1.00 95.94 106 ARG A O 1
ATOM 787 N N . ARG A 1 107 ? -21.178 4.483 28.376 1.00 94.75 107 ARG A N 1
ATOM 788 C CA . ARG A 1 107 ? -20.272 3.389 27.960 1.00 94.75 107 ARG A CA 1
ATOM 789 C C . ARG A 1 107 ? -20.857 2.545 26.831 1.00 94.75 107 ARG A C 1
ATOM 791 O O . ARG A 1 107 ? -20.136 2.222 25.900 1.00 94.75 107 ARG A O 1
ATOM 798 N N . THR A 1 108 ? -22.156 2.255 26.880 1.00 95.56 108 THR A N 1
ATOM 799 C CA . THR A 1 108 ? -22.841 1.484 25.827 1.00 95.56 108 THR A CA 1
ATOM 800 C C . THR A 1 108 ? -22.844 2.230 24.487 1.00 95.56 108 THR A C 1
ATOM 802 O O . THR A 1 108 ? -22.629 1.631 23.438 1.00 95.56 108 THR A O 1
ATOM 805 N N . VAL A 1 109 ? -23.049 3.552 24.508 1.00 97.19 109 VAL A N 1
ATOM 806 C CA . VAL A 1 109 ? -22.972 4.383 23.293 1.00 97.19 109 VAL A CA 1
ATOM 807 C C . VAL A 1 109 ? -21.552 4.382 22.724 1.00 97.19 109 VAL A C 1
ATOM 809 O O . VAL A 1 109 ? -21.378 4.141 21.534 1.00 97.19 109 VAL A O 1
ATOM 812 N N . LEU A 1 110 ? -20.545 4.580 23.580 1.00 97.31 110 LEU A N 1
ATOM 813 C CA . LEU A 1 110 ? -19.135 4.533 23.186 1.00 97.31 110 LEU A CA 1
ATOM 814 C C . LEU A 1 110 ? -18.726 3.160 22.633 1.00 97.31 110 LEU A C 1
ATOM 816 O O . LEU A 1 110 ? -17.958 3.092 21.681 1.00 97.31 110 LEU A O 1
ATOM 820 N N . GLU A 1 111 ? -19.240 2.069 23.202 1.00 96.69 111 GLU A N 1
ATOM 821 C CA . GLU A 1 111 ? -19.001 0.705 22.715 1.00 96.69 111 GLU A CA 1
ATOM 822 C C . GLU A 1 111 ? -19.507 0.537 21.282 1.00 96.69 111 GLU A C 1
ATOM 824 O O . GLU A 1 111 ? -18.769 0.063 20.419 1.00 96.69 111 GLU A O 1
ATOM 829 N N . LYS A 1 112 ? -20.732 0.998 21.009 1.00 97.25 112 LYS A N 1
ATOM 830 C CA . LYS A 1 112 ? -21.313 0.951 19.667 1.00 97.25 112 LYS A CA 1
ATOM 831 C C . LYS A 1 112 ? -20.527 1.810 18.673 1.00 97.25 112 LYS A C 1
ATOM 833 O O . LYS A 1 112 ? -20.197 1.323 17.597 1.00 97.25 112 LYS A O 1
ATOM 838 N N . GLU A 1 113 ? -20.192 3.048 19.044 1.00 97.38 113 GLU A N 1
ATOM 839 C CA . GLU A 1 113 ? -19.366 3.939 18.214 1.00 97.38 113 GLU A CA 1
ATOM 840 C C . GLU A 1 113 ? -18.005 3.293 17.899 1.00 97.38 113 GLU A C 1
ATOM 842 O O . GLU A 1 113 ? -17.557 3.297 16.756 1.00 97.38 113 GLU A O 1
ATOM 847 N N . ALA A 1 114 ? -17.353 2.685 18.894 1.00 96.31 114 ALA A N 1
ATOM 848 C CA . ALA A 1 114 ? -16.079 2.004 18.700 1.00 96.31 114 ALA A CA 1
ATOM 849 C C . ALA A 1 114 ? -16.209 0.782 17.777 1.00 96.31 114 ALA A C 1
ATOM 851 O O . ALA A 1 114 ? -15.351 0.583 16.918 1.00 96.31 114 ALA A O 1
ATOM 852 N N . GLN A 1 115 ? -17.277 -0.007 17.915 1.00 96.12 115 GLN A N 1
ATOM 853 C CA . GLN A 1 115 ? -17.528 -1.160 17.052 1.00 96.12 115 GLN A CA 1
ATOM 854 C C . GLN A 1 115 ? -17.774 -0.740 15.594 1.00 96.12 115 GLN A C 1
ATOM 856 O O . GLN A 1 115 ? -17.198 -1.334 14.688 1.00 96.12 115 GLN A O 1
ATOM 861 N N . GLU A 1 116 ? -18.530 0.335 15.357 1.00 96.75 116 GLU A N 1
ATOM 862 C CA . GLU A 1 116 ? -18.732 0.886 14.007 1.00 96.75 116 GLU A CA 1
ATOM 863 C C . GLU A 1 116 ? -17.398 1.301 13.353 1.00 96.75 116 GLU A C 1
ATOM 865 O O . GLU A 1 116 ? -17.190 1.098 12.154 1.00 96.75 116 GLU A O 1
ATOM 870 N N . LEU A 1 117 ? -16.452 1.832 14.137 1.00 96.62 117 LEU A N 1
ATOM 871 C CA . LEU A 1 117 ? -15.108 2.157 13.649 1.00 96.62 117 LEU A CA 1
ATOM 872 C C . LEU A 1 117 ? -14.264 0.904 13.367 1.00 96.62 117 LEU A C 1
ATOM 874 O O . LEU A 1 117 ? -13.496 0.902 12.404 1.00 96.62 117 LEU A O 1
ATOM 878 N N . VAL A 1 118 ? -14.397 -0.156 14.169 1.00 94.44 118 VAL A N 1
ATOM 879 C CA . VAL A 1 118 ? -13.749 -1.456 13.910 1.00 94.44 118 VAL A CA 1
ATOM 880 C C . VAL A 1 118 ? -14.247 -2.054 12.598 1.00 94.44 118 VAL A C 1
ATOM 882 O O . VAL A 1 118 ? -13.434 -2.518 11.795 1.00 94.44 118 VAL A O 1
ATOM 885 N N . ASP A 1 119 ? -15.550 -1.989 12.343 1.00 93.12 119 ASP A N 1
ATOM 886 C CA . ASP A 1 119 ? -16.149 -2.474 11.100 1.00 93.12 119 ASP A CA 1
ATOM 887 C C . ASP A 1 119 ? -15.689 -1.619 9.905 1.00 93.12 119 ASP A C 1
ATOM 889 O O . ASP A 1 119 ? -15.388 -2.135 8.825 1.00 93.12 119 ASP A O 1
ATOM 893 N N . ALA A 1 120 ? -15.550 -0.301 10.093 1.00 92.88 120 ALA A N 1
ATOM 894 C CA . ALA A 1 120 ? -14.978 0.588 9.084 1.00 92.88 120 ALA A CA 1
ATOM 895 C C . ALA A 1 120 ? -13.514 0.236 8.751 1.00 92.88 120 ALA A C 1
ATOM 897 O O . ALA A 1 120 ? -13.135 0.284 7.577 1.00 92.88 120 ALA A O 1
ATOM 898 N N . ILE A 1 121 ? -12.707 -0.158 9.746 1.00 91.38 121 ILE A N 1
ATOM 899 C CA . ILE A 1 121 ? -11.342 -0.665 9.528 1.00 91.38 121 ILE A CA 1
ATOM 900 C C . ILE A 1 121 ? -11.378 -1.949 8.693 1.00 91.38 121 ILE A C 1
ATOM 902 O O . ILE A 1 121 ? -10.677 -2.009 7.683 1.00 91.38 121 ILE A O 1
ATOM 906 N N . ALA A 1 122 ? -12.206 -2.937 9.053 1.00 89.00 122 ALA A N 1
ATOM 907 C CA . ALA A 1 122 ? -12.330 -4.189 8.294 1.00 89.00 122 ALA A CA 1
ATOM 908 C C . ALA A 1 122 ? -12.727 -3.938 6.831 1.00 89.00 122 ALA A C 1
ATOM 910 O O . ALA A 1 122 ? -12.147 -4.518 5.907 1.00 89.00 122 ALA A O 1
ATOM 911 N N . ASN A 1 123 ? -13.682 -3.033 6.607 1.00 88.56 123 ASN A N 1
ATOM 912 C CA . ASN A 1 123 ? -14.148 -2.668 5.271 1.00 88.56 123 ASN A CA 1
ATOM 913 C C . ASN A 1 123 ? -13.045 -1.999 4.437 1.00 88.56 123 ASN A C 1
ATOM 915 O O . ASN A 1 123 ? -12.845 -2.372 3.279 1.00 88.56 123 ASN A O 1
ATOM 919 N N . LYS A 1 124 ? -12.296 -1.049 5.017 1.00 88.25 124 LYS A N 1
ATOM 920 C CA . LYS A 1 124 ? -11.156 -0.405 4.338 1.00 88.25 124 LYS A CA 1
ATOM 921 C C . LYS A 1 124 ? -10.011 -1.381 4.084 1.00 88.25 124 LYS A C 1
ATOM 923 O O . LYS A 1 124 ? -9.411 -1.358 3.019 1.00 88.25 124 LYS A O 1
ATOM 928 N N . ALA A 1 125 ? -9.724 -2.274 5.022 1.00 83.38 125 ALA A N 1
ATOM 929 C CA . ALA A 1 125 ? -8.683 -3.276 4.833 1.00 83.38 125 ALA A CA 1
ATOM 930 C C . ALA A 1 125 ? -9.062 -4.270 3.714 1.00 83.38 125 ALA A C 1
ATOM 932 O O . ALA A 1 125 ? -8.227 -4.644 2.890 1.00 83.38 125 ALA A O 1
ATOM 933 N N . SER A 1 126 ? -10.347 -4.623 3.617 1.00 80.62 126 SER A N 1
ATOM 934 C CA . SER A 1 126 ? -10.877 -5.495 2.562 1.00 80.62 126 SER A CA 1
ATOM 935 C C . SER A 1 126 ? -10.887 -4.840 1.175 1.00 80.62 126 SER A C 1
ATOM 937 O O . SER A 1 126 ? -10.684 -5.530 0.173 1.00 80.62 126 SER A O 1
ATOM 939 N N . SER A 1 127 ? -11.111 -3.524 1.075 1.00 77.88 127 SER A N 1
ATOM 940 C CA . SER A 1 127 ? -11.109 -2.827 -0.221 1.00 77.88 127 SER A CA 1
ATOM 941 C C . SER A 1 127 ? -9.723 -2.821 -0.874 1.00 77.88 127 SER A C 1
ATOM 943 O O . SER A 1 127 ? -9.626 -2.990 -2.091 1.00 77.88 127 SER A O 1
ATOM 945 N N . ILE A 1 128 ? -8.653 -2.728 -0.077 1.00 71.44 128 ILE A N 1
ATOM 946 C CA . ILE A 1 128 ? -7.271 -2.824 -0.567 1.00 71.44 128 ILE A CA 1
ATOM 947 C C . ILE A 1 128 ? -7.021 -4.211 -1.172 1.00 71.44 128 ILE A C 1
ATOM 949 O O . ILE A 1 128 ? -6.577 -4.300 -2.315 1.00 71.44 128 ILE A O 1
ATOM 953 N N . GLY A 1 129 ? -7.388 -5.283 -0.457 1.00 63.59 129 GLY A N 1
ATOM 954 C CA . GLY A 1 129 ? -7.201 -6.670 -0.909 1.00 63.59 129 GLY A CA 1
ATOM 955 C C . GLY A 1 129 ? -7.979 -7.043 -2.182 1.00 63.59 129 GLY A C 1
ATOM 956 O O . GLY A 1 129 ? -7.602 -7.958 -2.913 1.00 63.59 129 GLY A O 1
ATOM 957 N N . ASN A 1 130 ? -9.068 -6.331 -2.484 1.00 64.06 130 ASN A N 1
ATOM 958 C CA . ASN A 1 130 ? -9.805 -6.510 -3.737 1.00 64.06 130 ASN A CA 1
ATOM 959 C C . ASN A 1 130 ? -9.167 -5.737 -4.902 1.00 64.06 130 ASN A C 1
ATOM 961 O O . ASN A 1 130 ? -9.170 -6.229 -6.031 1.00 64.06 130 ASN A O 1
ATOM 965 N N . ASN A 1 131 ? -8.576 -4.570 -4.631 1.00 57.34 131 ASN A N 1
ATOM 966 C CA . ASN A 1 131 ? -7.851 -3.780 -5.628 1.00 57.34 131 ASN A CA 1
ATOM 967 C C . ASN A 1 131 ? -6.464 -4.360 -5.962 1.00 57.34 131 ASN A C 1
ATOM 969 O O . ASN A 1 131 ? -5.949 -4.111 -7.049 1.00 57.34 131 ASN A O 1
ATOM 973 N N . THR A 1 132 ? -5.867 -5.175 -5.089 1.00 55.12 132 THR A N 1
ATOM 974 C CA . THR A 1 132 ? -4.594 -5.870 -5.364 1.00 55.12 132 THR A CA 1
ATOM 975 C C . THR A 1 132 ? -4.740 -7.074 -6.299 1.00 55.12 132 THR A C 1
ATOM 977 O O . THR A 1 132 ? -3.756 -7.500 -6.898 1.00 55.12 132 THR A O 1
ATOM 980 N N . LYS A 1 133 ? -5.960 -7.584 -6.537 1.00 53.44 133 LYS A N 1
ATOM 981 C CA . LYS A 1 133 ? -6.212 -8.625 -7.560 1.00 53.44 133 LYS A CA 1
ATOM 982 C C . LYS A 1 133 ? -6.039 -8.132 -9.004 1.00 53.44 133 LYS A C 1
ATOM 984 O O . LYS A 1 133 ? -6.105 -8.928 -9.943 1.00 53.44 133 LYS A O 1
ATOM 989 N N . ILE A 1 134 ? -5.791 -6.839 -9.201 1.00 48.22 134 ILE A N 1
ATOM 990 C CA . ILE A 1 134 ? -5.530 -6.220 -10.501 1.00 48.22 134 ILE A CA 1
ATOM 991 C C . ILE A 1 134 ? -4.065 -6.479 -10.903 1.00 48.22 134 ILE A C 1
ATOM 993 O O . ILE A 1 134 ? -3.248 -5.572 -10.836 1.00 48.22 134 ILE A O 1
ATOM 997 N N . ALA A 1 135 ? -3.714 -7.715 -11.286 1.00 45.91 135 ALA A N 1
ATOM 998 C CA . ALA A 1 135 ? -2.528 -8.009 -12.125 1.00 45.91 135 ALA A CA 1
ATOM 999 C C . ALA A 1 135 ? -2.343 -9.496 -12.496 1.00 45.91 135 ALA A C 1
ATOM 1001 O O . ALA A 1 135 ? -1.575 -9.797 -13.404 1.00 45.91 135 ALA A O 1
ATOM 1002 N N . SER A 1 136 ? -3.017 -10.447 -11.839 1.00 45.72 136 SER A N 1
ATOM 1003 C CA . SER A 1 136 ? -2.728 -11.882 -12.061 1.00 45.72 136 SER A CA 1
ATOM 1004 C C . SER A 1 136 ? -3.367 -12.467 -13.336 1.00 45.72 136 SER A C 1
ATOM 1006 O O . SER A 1 136 ? -3.038 -13.573 -13.755 1.00 45.72 136 SER A O 1
ATOM 1008 N N . ASN A 1 137 ? -4.271 -11.729 -13.989 1.00 40.88 137 ASN A N 1
ATOM 1009 C CA . ASN A 1 137 ? -5.173 -12.294 -15.002 1.00 40.88 137 ASN A CA 1
ATOM 1010 C C . ASN A 1 137 ? -4.652 -12.197 -16.445 1.00 40.88 137 ASN A C 1
ATOM 1012 O O . ASN A 1 137 ? -5.395 -12.487 -17.379 1.00 40.88 137 ASN A O 1
ATOM 1016 N N . THR A 1 138 ? -3.406 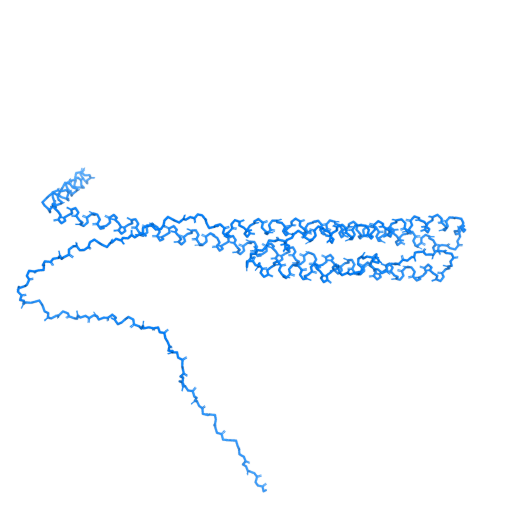-11.777 -16.660 1.00 46.28 138 THR A N 1
ATOM 1017 C CA . THR A 1 138 ? -2.806 -11.785 -18.001 1.00 46.28 138 THR A CA 1
ATOM 1018 C C . THR A 1 138 ? -1.843 -12.953 -18.125 1.00 46.28 138 THR A C 1
ATOM 1020 O O . THR A 1 138 ? -0.684 -12.854 -17.730 1.00 46.28 138 THR A O 1
ATOM 1023 N N . GLU A 1 139 ? -2.348 -14.055 -18.683 1.00 41.69 139 GLU A N 1
ATOM 1024 C CA . GLU A 1 139 ? -1.558 -15.140 -19.265 1.00 41.69 139 GLU A CA 1
ATOM 1025 C C . GLU A 1 139 ? -0.469 -14.543 -20.171 1.00 41.69 139 GLU A C 1
ATOM 1027 O O . GLU A 1 139 ? -0.740 -13.997 -21.240 1.00 41.69 139 GLU A O 1
ATOM 1032 N N . GLY A 1 140 ? 0.776 -14.573 -19.707 1.00 45.69 140 GLY A N 1
ATOM 1033 C CA . GLY A 1 140 ? 1.917 -14.060 -20.450 1.00 45.69 140 GLY A CA 1
ATOM 1034 C C . GLY A 1 140 ? 3.162 -14.057 -19.577 1.00 45.69 140 GLY A C 1
ATOM 1035 O O . GLY A 1 140 ? 3.214 -13.331 -18.590 1.00 45.69 140 GLY A O 1
ATOM 1036 N N . GLU A 1 141 ? 4.153 -14.860 -19.968 1.00 46.25 141 GLU A N 1
ATOM 1037 C CA . GLU A 1 141 ? 5.419 -15.210 -19.287 1.00 46.25 141 GLU A CA 1
ATOM 1038 C C . GLU A 1 141 ? 6.267 -14.063 -18.712 1.00 46.25 141 GLU A C 1
ATOM 1040 O O . GLU A 1 141 ? 7.269 -14.319 -18.052 1.00 46.25 141 GLU A O 1
ATOM 1045 N N . ILE A 1 142 ? 5.903 -12.800 -18.919 1.00 47.94 142 ILE A N 1
ATOM 1046 C CA . ILE A 1 142 ? 6.629 -11.668 -18.349 1.00 47.94 142 ILE A CA 1
ATOM 1047 C C . ILE A 1 142 ? 5.968 -11.325 -17.015 1.00 47.94 142 ILE A C 1
ATOM 1049 O O . ILE A 1 142 ? 5.206 -10.366 -16.920 1.00 47.94 142 ILE A O 1
ATOM 1053 N N . ARG A 1 143 ? 6.212 -12.139 -15.986 1.00 52.56 143 ARG A N 1
ATOM 1054 C CA . ARG A 1 143 ? 6.101 -11.657 -14.605 1.00 52.56 143 ARG A CA 1
ATOM 1055 C C . ARG A 1 143 ? 7.339 -10.822 -14.347 1.00 52.56 143 ARG A C 1
ATOM 1057 O O . ARG A 1 143 ? 8.453 -11.320 -14.487 1.00 52.56 143 ARG A O 1
ATOM 1064 N N . LEU A 1 144 ? 7.152 -9.549 -14.028 1.00 54.88 144 LEU A N 1
ATOM 1065 C CA . LEU A 1 144 ? 8.270 -8.778 -13.503 1.00 54.88 144 LEU A CA 1
ATOM 1066 C C . LEU A 1 144 ? 8.584 -9.360 -12.123 1.00 54.88 144 LEU A C 1
ATOM 1068 O O . LEU A 1 144 ? 7.671 -9.544 -11.325 1.00 54.88 144 LEU A O 1
ATOM 1072 N N . GLU A 1 145 ? 9.849 -9.642 -11.820 1.00 55.22 145 GLU A N 1
ATOM 1073 C CA . GLU A 1 145 ? 10.257 -10.079 -10.471 1.00 55.22 145 GLU A CA 1
ATOM 1074 C C . GLU A 1 145 ? 9.749 -9.091 -9.401 1.00 55.22 145 GLU A C 1
ATOM 1076 O O . GLU A 1 145 ? 9.323 -9.492 -8.323 1.00 55.22 145 GLU A O 1
ATOM 1081 N N . ILE A 1 146 ? 9.639 -7.813 -9.776 1.00 53.22 146 ILE A N 1
ATOM 1082 C CA . ILE A 1 146 ? 9.045 -6.721 -8.997 1.00 53.22 146 ILE A CA 1
ATOM 1083 C C . ILE A 1 146 ? 7.541 -6.923 -8.735 1.00 53.22 146 ILE A C 1
ATOM 1085 O O . ILE A 1 146 ? 7.073 -6.603 -7.649 1.00 53.22 146 ILE A O 1
ATOM 1089 N N . GLU A 1 147 ? 6.762 -7.455 -9.685 1.00 55.62 147 GLU A N 1
ATOM 1090 C CA . GLU A 1 147 ? 5.345 -7.796 -9.453 1.00 55.62 147 GLU A CA 1
ATOM 1091 C C . GLU A 1 147 ? 5.213 -8.949 -8.461 1.00 55.62 147 GLU A C 1
ATOM 1093 O O . GLU A 1 147 ? 4.288 -8.958 -7.655 1.00 55.62 147 GLU A O 1
ATOM 1098 N N . GLU A 1 148 ? 6.124 -9.921 -8.506 1.00 63.28 148 GLU A N 1
ATOM 1099 C CA . GLU A 1 148 ? 6.116 -11.042 -7.571 1.00 63.28 148 GLU A CA 1
ATOM 1100 C C . GLU A 1 148 ? 6.569 -10.609 -6.175 1.00 63.28 148 GLU A C 1
ATOM 1102 O O . GLU A 1 148 ? 5.973 -11.029 -5.189 1.00 63.28 148 GLU A O 1
ATOM 1107 N N . GLU A 1 149 ? 7.572 -9.740 -6.074 1.00 55.72 149 GLU A N 1
ATOM 1108 C CA . GLU A 1 149 ? 8.060 -9.206 -4.803 1.00 55.72 149 GLU A CA 1
ATOM 1109 C C . GLU A 1 149 ? 7.058 -8.231 -4.172 1.00 55.72 149 GLU A C 1
ATOM 1111 O O . GLU A 1 149 ? 6.779 -8.335 -2.980 1.00 55.72 149 GLU A O 1
ATOM 1116 N N . ILE A 1 150 ? 6.428 -7.355 -4.965 1.00 55.50 150 ILE A N 1
ATOM 1117 C CA . ILE A 1 150 ? 5.355 -6.464 -4.497 1.00 55.50 150 ILE A CA 1
ATOM 1118 C C . ILE A 1 150 ? 4.082 -7.251 -4.207 1.00 55.50 150 ILE A C 1
ATOM 1120 O O . ILE A 1 150 ? 3.435 -6.985 -3.201 1.00 55.50 150 ILE A O 1
ATOM 1124 N N . GLY A 1 151 ? 3.728 -8.229 -5.039 1.00 62.22 151 GLY A N 1
ATOM 1125 C CA . GLY A 1 151 ? 2.591 -9.117 -4.808 1.00 62.22 151 GLY A CA 1
ATOM 1126 C C . GLY A 1 151 ? 2.769 -9.925 -3.528 1.00 62.22 151 GLY A C 1
ATOM 1127 O O . GLY A 1 151 ? 1.882 -9.918 -2.688 1.00 62.22 151 GLY A O 1
ATOM 1128 N N . LYS A 1 152 ? 3.946 -10.525 -3.310 1.00 62.31 152 LYS A N 1
ATOM 1129 C CA . LYS A 1 152 ? 4.291 -11.221 -2.061 1.00 62.31 152 LYS A CA 1
ATOM 1130 C C . LYS A 1 152 ? 4.361 -10.277 -0.874 1.00 62.31 152 LYS A C 1
ATOM 1132 O O . LYS A 1 152 ? 3.929 -10.670 0.200 1.00 62.31 152 LYS A O 1
ATOM 1137 N N . ALA A 1 153 ? 4.886 -9.065 -1.034 1.00 56.22 153 ALA A N 1
ATOM 1138 C CA . ALA A 1 153 ? 4.880 -8.074 0.031 1.00 56.22 153 ALA A CA 1
ATOM 1139 C C . ALA A 1 153 ? 3.433 -7.724 0.392 1.00 56.22 153 ALA A C 1
ATOM 1141 O O . ALA A 1 153 ? 3.033 -7.912 1.530 1.00 56.22 153 ALA A O 1
ATOM 1142 N N . LEU A 1 154 ? 2.608 -7.317 -0.570 1.00 57.28 154 LEU A N 1
ATOM 1143 C CA . LEU A 1 154 ? 1.208 -6.973 -0.329 1.00 57.28 154 LEU A CA 1
ATOM 1144 C C . LEU A 1 154 ? 0.410 -8.166 0.219 1.00 57.28 154 LEU A C 1
ATOM 1146 O O . LEU A 1 154 ? -0.287 -7.994 1.209 1.00 57.28 154 LEU A O 1
ATOM 1150 N N . ASP A 1 155 ? 0.567 -9.377 -0.314 1.00 62.59 155 ASP A N 1
ATOM 1151 C CA . ASP A 1 155 ? -0.095 -10.584 0.203 1.00 62.59 155 ASP A CA 1
ATOM 1152 C C . ASP A 1 155 ? 0.421 -10.990 1.599 1.00 62.59 155 ASP A C 1
ATOM 1154 O O . ASP A 1 155 ? -0.349 -11.462 2.435 1.00 62.59 155 ASP A O 1
ATOM 1158 N N . SER A 1 156 ? 1.711 -10.787 1.888 1.00 53.22 156 SER A N 1
ATOM 1159 C CA . SER A 1 156 ? 2.308 -11.063 3.201 1.00 53.22 156 SER A CA 1
ATOM 1160 C C . SER A 1 156 ? 1.982 -9.997 4.245 1.00 53.22 156 SER A C 1
ATOM 1162 O O . SER A 1 156 ? 2.060 -10.300 5.437 1.00 53.22 156 SER A O 1
ATOM 1164 N N . ILE A 1 157 ? 1.657 -8.766 3.835 1.00 52.53 157 ILE A N 1
ATOM 1165 C CA . ILE A 1 157 ? 1.327 -7.651 4.737 1.00 52.53 157 ILE A CA 1
ATOM 1166 C C . ILE A 1 157 ? -0.200 -7.491 4.900 1.00 52.53 157 ILE A C 1
ATOM 1168 O O . ILE A 1 157 ? -0.656 -7.069 5.962 1.00 52.53 157 ILE A O 1
ATOM 1172 N N . PHE A 1 158 ? -1.000 -7.922 3.915 1.00 62.31 158 PHE A N 1
ATOM 1173 C CA . PHE A 1 158 ? -2.464 -8.052 3.991 1.00 62.31 158 PHE A CA 1
ATOM 1174 C C . PHE A 1 158 ? -2.963 -9.507 4.161 1.00 62.31 158 PHE A C 1
ATOM 1176 O O . PHE A 1 158 ? -3.962 -9.872 3.531 1.00 62.31 158 PHE A O 1
ATOM 1183 N N . PRO A 1 159 ? -2.356 -10.380 4.994 1.00 60.59 159 PRO A N 1
ATOM 1184 C CA . PRO A 1 159 ? -2.967 -11.670 5.265 1.00 60.59 159 PRO A CA 1
ATOM 1185 C C . PRO A 1 159 ? -4.267 -11.458 6.058 1.00 60.59 159 PRO A C 1
ATOM 1187 O O . PRO A 1 159 ? -4.584 -10.345 6.489 1.00 60.59 159 PRO A O 1
ATOM 1190 N N . ASP A 1 160 ? -5.007 -12.545 6.291 1.00 59.31 160 ASP A N 1
ATOM 1191 C CA . ASP A 1 160 ? -6.319 -12.609 6.964 1.00 59.31 160 ASP A CA 1
ATOM 1192 C C . ASP A 1 160 ? -6.481 -11.752 8.244 1.00 59.31 160 ASP A C 1
ATOM 1194 O O . ASP A 1 160 ? -7.600 -11.450 8.642 1.00 59.31 160 ASP A O 1
ATOM 1198 N N . VAL A 1 161 ? -5.390 -11.284 8.855 1.00 55.34 161 VAL A N 1
ATOM 1199 C CA . VAL A 1 161 ? -5.340 -10.311 9.961 1.00 55.34 161 VAL A CA 1
ATOM 1200 C C . VAL A 1 161 ? -6.091 -9.003 9.652 1.00 55.34 161 VAL A C 1
ATOM 1202 O O . VAL A 1 161 ? -6.682 -8.405 10.551 1.00 55.34 161 VAL A O 1
ATOM 1205 N N . ALA A 1 162 ? -6.122 -8.572 8.388 1.00 62.78 162 ALA A N 1
ATOM 1206 C CA . ALA A 1 162 ? -6.936 -7.443 7.930 1.00 62.78 162 ALA A CA 1
ATOM 1207 C C . ALA A 1 162 ? -8.450 -7.710 8.040 1.00 62.78 162 ALA A C 1
ATOM 1209 O O . ALA A 1 162 ? -9.218 -6.780 8.291 1.00 62.78 162 ALA A O 1
ATOM 1210 N N . LYS A 1 163 ? -8.882 -8.972 7.892 1.00 65.31 163 LYS A N 1
ATOM 1211 C CA . LYS A 1 163 ? -10.295 -9.368 8.024 1.00 65.31 163 LYS A CA 1
ATOM 1212 C C . LYS A 1 163 ? -10.778 -9.299 9.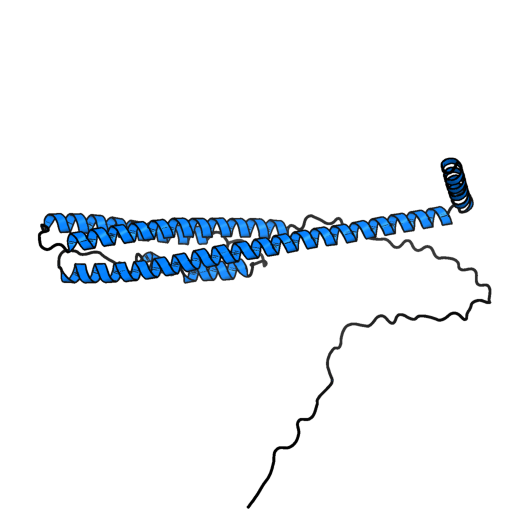469 1.00 65.31 163 LYS A C 1
ATOM 1214 O O . LYS A 1 163 ? -11.956 -9.064 9.693 1.00 65.31 163 LYS A O 1
ATOM 1219 N N . ASP A 1 164 ? -9.863 -9.452 10.422 1.00 75.69 164 ASP A N 1
ATOM 1220 C CA . ASP A 1 164 ? -10.143 -9.420 11.862 1.00 75.69 164 ASP A CA 1
ATOM 1221 C C . ASP A 1 164 ? -9.825 -8.046 12.491 1.00 75.69 164 ASP A C 1
ATOM 1223 O O . ASP A 1 164 ? -9.470 -7.932 13.668 1.00 75.69 164 ASP A O 1
ATOM 1227 N N . SER A 1 165 ? -9.875 -6.981 11.680 1.00 81.38 165 SER A N 1
ATOM 1228 C CA . SER A 1 165 ? -9.576 -5.598 12.081 1.00 81.38 165 SER A CA 1
ATOM 1229 C C . SER A 1 165 ? -8.255 -5.463 12.839 1.00 81.38 165 SER A C 1
ATOM 1231 O O . SER A 1 165 ? -8.191 -4.857 13.908 1.00 81.38 165 SER A O 1
ATOM 1233 N N . PHE A 1 166 ? -7.188 -6.064 12.306 1.00 83.62 166 PHE A N 1
ATOM 1234 C CA . PHE A 1 166 ? -5.846 -6.067 12.900 1.00 83.62 166 PHE A CA 1
ATOM 1235 C C . PHE A 1 166 ? -5.753 -6.740 14.280 1.00 83.62 166 PHE A C 1
ATOM 1237 O O . PHE A 1 166 ? -4.752 -6.579 14.985 1.00 83.62 166 PHE A O 1
ATOM 1244 N N . GLY A 1 167 ? -6.747 -7.553 14.648 1.00 84.69 167 GLY A N 1
ATOM 1245 C CA . GLY A 1 167 ? -6.830 -8.228 15.943 1.00 84.69 167 GLY A CA 1
ATOM 1246 C C . GLY A 1 167 ? -7.444 -7.372 17.051 1.00 84.69 167 GLY A C 1
ATOM 1247 O O . GLY A 1 167 ? -7.305 -7.725 18.220 1.00 84.69 167 GLY A O 1
ATOM 1248 N N . ILE A 1 168 ? -8.111 -6.258 16.713 1.00 87.38 168 ILE A N 1
ATOM 1249 C CA . ILE A 1 168 ? -8.900 -5.488 17.689 1.00 87.38 168 ILE A CA 1
ATOM 1250 C C . ILE A 1 168 ? -10.067 -6.346 18.206 1.00 87.38 168 ILE A C 1
ATOM 1252 O O . ILE A 1 168 ? -10.334 -6.350 19.410 1.00 87.38 168 ILE A O 1
ATOM 1256 N N . GLY A 1 169 ? -10.692 -7.129 17.317 1.00 85.75 169 GLY A N 1
ATOM 1257 C CA . GLY A 1 169 ? -11.802 -8.022 17.640 1.00 85.75 169 GLY A CA 1
ATOM 1258 C C . GLY A 1 169 ? -13.081 -7.276 18.031 1.00 85.75 169 GLY A C 1
ATOM 1259 O O . GLY A 1 169 ? -13.281 -6.115 17.677 1.00 85.75 169 GLY A O 1
ATOM 1260 N N . GLN A 1 170 ? -13.961 -7.958 18.766 1.00 89.75 170 GLN A N 1
ATOM 1261 C CA . GLN A 1 170 ? -15.196 -7.367 19.281 1.00 89.75 170 GLN A CA 1
ATOM 1262 C C . GLN A 1 170 ? -14.906 -6.464 20.486 1.00 89.75 170 GLN A C 1
ATOM 1264 O O . GLN A 1 170 ? -14.233 -6.873 21.437 1.00 89.75 170 GLN A O 1
ATOM 1269 N N . ILE A 1 171 ? -15.451 -5.249 20.474 1.00 91.38 171 ILE A N 1
ATOM 1270 C CA . ILE A 1 171 ? -15.269 -4.284 21.560 1.00 91.38 171 ILE A CA 1
ATOM 1271 C C . ILE A 1 171 ? -16.357 -4.465 22.620 1.00 91.38 171 ILE A C 1
ATOM 1273 O O . ILE A 1 171 ? -17.540 -4.551 22.306 1.00 91.38 171 ILE A O 1
ATOM 1277 N N . ASN A 1 172 ? -15.949 -4.511 23.893 1.00 93.31 172 ASN A N 1
ATOM 1278 C CA . ASN A 1 172 ? -16.860 -4.564 25.033 1.00 93.31 172 ASN A CA 1
ATOM 1279 C C . ASN A 1 172 ? -16.350 -3.688 26.191 1.00 93.31 172 ASN A C 1
ATOM 1281 O O . ASN A 1 172 ? -15.273 -3.929 26.749 1.00 93.31 172 ASN A O 1
ATOM 1285 N N . PHE A 1 173 ? -17.149 -2.701 26.589 1.00 94.00 173 PHE A N 1
ATOM 1286 C CA . PHE A 1 173 ? -16.878 -1.747 27.667 1.00 94.00 173 PHE A CA 1
ATOM 1287 C C . PHE A 1 173 ? -17.763 -1.961 28.904 1.00 94.00 173 PHE A C 1
ATOM 1289 O O . PHE A 1 173 ? -17.826 -1.106 29.791 1.00 94.00 173 PHE A O 1
ATOM 1296 N N . SER A 1 174 ? -18.434 -3.110 29.001 1.00 90.88 174 SER A N 1
ATOM 1297 C CA . SER A 1 174 ? -19.291 -3.453 30.141 1.00 90.88 174 SER A CA 1
ATOM 1298 C C . SER A 1 174 ? -18.500 -3.599 31.445 1.00 90.88 174 SER A C 1
ATOM 1300 O O . SER A 1 174 ? -19.026 -3.306 32.520 1.00 90.88 174 SER A O 1
ATOM 1302 N N . LYS A 1 175 ? -17.240 -4.048 31.371 1.00 91.88 175 LYS A N 1
ATOM 1303 C CA . LYS A 1 175 ? -16.366 -4.283 32.529 1.00 91.88 175 LYS A CA 1
ATOM 1304 C C . LYS A 1 175 ? -15.047 -3.525 32.378 1.00 91.88 175 LYS A C 1
ATOM 1306 O O . LYS A 1 175 ? -14.553 -3.339 31.271 1.00 91.88 175 LYS A O 1
ATOM 1311 N N . LYS A 1 176 ? -14.436 -3.101 33.489 1.00 88.94 176 LYS A N 1
ATOM 1312 C CA . LYS A 1 176 ? -13.142 -2.393 33.431 1.00 88.94 176 LYS A CA 1
ATOM 1313 C C . LYS A 1 176 ? -12.033 -3.289 32.889 1.00 88.94 176 LYS A C 1
ATOM 1315 O O . LYS A 1 176 ? -11.187 -2.836 32.126 1.00 88.94 176 LYS A O 1
ATOM 1320 N N . GLU A 1 177 ? -12.070 -4.569 33.238 1.00 90.88 177 GLU A N 1
ATOM 1321 C CA . GLU A 1 177 ? -11.091 -5.561 32.800 1.00 90.88 177 GLU A CA 1
ATOM 1322 C C . GLU A 1 177 ? -11.129 -5.739 31.276 1.00 90.88 177 GLU A C 1
ATOM 1324 O O . GLU A 1 177 ? -10.082 -5.847 30.637 1.00 90.88 177 GLU A O 1
ATOM 1329 N N . THR A 1 178 ? -12.324 -5.697 30.671 1.00 92.69 178 THR A N 1
ATOM 1330 C CA . THR A 1 178 ? -12.466 -5.797 29.212 1.00 92.69 178 THR A CA 1
ATOM 1331 C C . THR A 1 178 ? -11.972 -4.533 28.516 1.00 92.69 178 THR A C 1
ATOM 1333 O O . THR A 1 178 ? -11.312 -4.644 27.488 1.00 92.69 178 THR A O 1
ATOM 1336 N N . ILE A 1 179 ? -12.173 -3.347 29.103 1.00 92.31 179 ILE A N 1
ATOM 1337 C CA . ILE A 1 179 ? -11.626 -2.083 28.575 1.00 92.31 179 ILE A CA 1
ATOM 1338 C C . ILE A 1 179 ? -10.094 -2.133 28.514 1.00 92.31 179 ILE A C 1
ATOM 1340 O O . ILE A 1 179 ? -9.507 -1.735 27.508 1.00 92.31 179 ILE A O 1
ATOM 1344 N N . VAL A 1 180 ? -9.435 -2.650 29.556 1.00 93.25 180 VAL A N 1
ATOM 1345 C CA . VAL A 1 180 ? -7.969 -2.806 29.562 1.00 93.25 180 VAL A CA 1
ATOM 1346 C C . VAL A 1 180 ? -7.520 -3.738 28.436 1.00 93.25 180 VAL A C 1
ATOM 1348 O O . VAL A 1 180 ? -6.619 -3.376 27.682 1.00 93.25 180 VAL A O 1
ATOM 1351 N N . SER A 1 181 ? -8.188 -4.884 28.259 1.00 93.00 181 SER A N 1
ATOM 1352 C CA . SER A 1 181 ? -7.891 -5.808 27.155 1.00 93.00 181 SER A CA 1
ATOM 1353 C C . SER A 1 181 ? -8.080 -5.156 25.784 1.00 93.00 181 SER A C 1
ATOM 1355 O O . SER A 1 181 ? -7.239 -5.331 24.904 1.00 93.00 181 SER A O 1
ATOM 1357 N N . VAL A 1 182 ? -9.152 -4.379 25.597 1.00 93.75 182 VAL A N 1
ATOM 1358 C CA . VAL A 1 182 ? -9.405 -3.652 24.346 1.00 93.75 182 VAL A CA 1
ATOM 1359 C C . VAL A 1 182 ? -8.281 -2.652 24.071 1.00 93.75 182 VAL A C 1
ATOM 1361 O O . VAL A 1 182 ? -7.768 -2.608 22.956 1.00 93.75 182 VAL A O 1
ATOM 1364 N N . ARG A 1 183 ? -7.822 -1.898 25.078 1.00 94.38 183 ARG A N 1
ATOM 1365 C CA . ARG A 1 183 ? -6.689 -0.967 24.921 1.00 94.38 183 ARG A CA 1
ATOM 1366 C C . ARG A 1 183 ? -5.397 -1.683 24.532 1.00 94.38 183 ARG A C 1
ATOM 1368 O O . ARG A 1 183 ? -4.678 -1.193 23.664 1.00 94.38 183 ARG A O 1
ATOM 1375 N N . THR A 1 184 ? -5.117 -2.846 25.121 1.00 94.69 184 THR A N 1
ATOM 1376 C CA . THR A 1 184 ? -3.967 -3.673 24.729 1.00 94.69 184 THR A CA 1
ATOM 1377 C C . THR A 1 184 ? -4.078 -4.129 23.274 1.00 94.69 184 THR A C 1
ATOM 1379 O O . THR A 1 184 ? -3.119 -3.978 22.519 1.00 94.69 184 THR A O 1
ATOM 1382 N N . ASN A 1 185 ? -5.249 -4.607 22.848 1.00 93.44 185 ASN A N 1
ATOM 1383 C CA . ASN A 1 185 ? -5.472 -5.024 21.461 1.00 93.44 185 ASN A CA 1
ATOM 1384 C C . ASN A 1 185 ? -5.329 -3.851 20.481 1.00 93.44 185 ASN A C 1
ATOM 1386 O O . ASN A 1 185 ? -4.717 -4.007 19.428 1.00 93.44 185 ASN A O 1
ATOM 1390 N N . ILE A 1 186 ? -5.822 -2.659 20.836 1.00 94.06 186 ILE A N 1
ATOM 1391 C CA . ILE A 1 186 ? -5.655 -1.445 20.025 1.00 94.06 186 ILE A CA 1
ATOM 1392 C C . ILE A 1 186 ? -4.178 -1.049 19.920 1.00 94.06 186 ILE A C 1
ATOM 1394 O O . ILE A 1 186 ? -3.730 -0.659 18.844 1.00 94.06 186 ILE A O 1
ATOM 1398 N N . ALA A 1 187 ? -3.405 -1.155 21.004 1.00 93.56 187 ALA A N 1
ATOM 1399 C CA . ALA A 1 187 ? -1.971 -0.868 20.974 1.00 93.56 187 ALA A CA 1
ATOM 1400 C C . ALA A 1 187 ? -1.220 -1.826 20.032 1.00 93.56 187 ALA A C 1
ATOM 1402 O O . ALA A 1 187 ? -0.442 -1.369 19.194 1.00 93.56 187 ALA A O 1
ATOM 1403 N N . LEU A 1 188 ? -1.518 -3.128 20.101 1.00 91.88 188 LEU A N 1
ATOM 1404 C CA . LEU A 1 188 ? -0.966 -4.129 19.180 1.00 91.88 188 LEU A CA 1
ATOM 1405 C C . LEU A 1 188 ? -1.407 -3.881 17.731 1.00 91.88 188 LEU A C 1
ATOM 1407 O O . LEU A 1 188 ? -0.606 -3.999 16.805 1.00 91.88 188 LEU A O 1
ATOM 1411 N N . ALA A 1 189 ? -2.667 -3.499 17.518 1.00 90.44 189 ALA A N 1
ATOM 1412 C CA . ALA A 1 189 ? -3.170 -3.148 16.196 1.00 90.44 189 ALA A CA 1
ATOM 1413 C C . ALA A 1 189 ? -2.436 -1.927 15.620 1.00 90.44 189 ALA A C 1
ATOM 1415 O O . ALA A 1 189 ? -2.042 -1.953 14.458 1.00 90.44 189 ALA A O 1
ATOM 1416 N N . LYS A 1 190 ? -2.181 -0.887 16.426 1.00 92.69 190 LYS A N 1
ATOM 1417 C CA . LYS A 1 190 ? -1.386 0.284 16.016 1.00 92.69 190 LYS A CA 1
ATOM 1418 C C . LYS A 1 190 ? 0.039 -0.096 15.612 1.00 92.69 190 LYS A C 1
ATOM 1420 O O . LYS A 1 190 ? 0.521 0.410 14.605 1.00 92.69 190 LYS A O 1
ATOM 1425 N N . GLU A 1 191 ? 0.689 -0.994 16.350 1.00 91.38 191 GLU A N 1
ATOM 1426 C CA . GLU A 1 191 ? 2.020 -1.498 15.988 1.00 91.38 191 GLU A CA 1
ATOM 1427 C C . GLU A 1 191 ? 1.997 -2.208 14.626 1.00 91.38 191 GLU A C 1
ATOM 1429 O O . GLU A 1 191 ? 2.814 -1.913 13.755 1.00 91.38 191 GLU A O 1
ATOM 1434 N N . ARG A 1 192 ? 1.008 -3.081 14.400 1.00 87.50 192 ARG A N 1
ATOM 1435 C CA . ARG A 1 192 ? 0.816 -3.767 13.111 1.00 87.50 192 ARG A CA 1
ATOM 1436 C C . ARG A 1 192 ? 0.529 -2.793 11.966 1.00 87.50 192 ARG A C 1
ATOM 1438 O O . ARG A 1 192 ? 1.047 -2.980 10.870 1.00 87.50 192 ARG A O 1
ATOM 1445 N N . ILE A 1 193 ? -0.268 -1.751 12.209 1.00 88.56 193 ILE A N 1
ATOM 1446 C CA . ILE A 1 193 ? -0.553 -0.698 11.223 1.00 88.56 193 ILE A CA 1
ATOM 1447 C C . ILE A 1 193 ? 0.731 0.063 10.861 1.00 88.56 193 ILE A C 1
ATOM 1449 O O . ILE A 1 193 ? 0.970 0.322 9.683 1.00 88.56 193 ILE A O 1
ATOM 1453 N N . GLU A 1 194 ? 1.588 0.380 11.835 1.00 89.56 194 GLU A N 1
ATOM 1454 C CA . GLU A 1 194 ? 2.862 1.063 11.571 1.00 89.56 194 GLU A CA 1
ATOM 1455 C C . GLU A 1 194 ? 3.855 0.165 10.811 1.00 89.56 194 GLU A C 1
ATOM 1457 O O . GLU A 1 194 ? 4.554 0.631 9.907 1.00 89.56 194 GLU A O 1
ATOM 1462 N N . GLN A 1 195 ? 3.879 -1.139 11.111 1.00 85.88 195 GLN A N 1
ATOM 1463 C CA . GLN A 1 195 ? 4.639 -2.124 10.331 1.00 85.88 195 GLN A CA 1
ATOM 1464 C C . GLN A 1 195 ? 4.146 -2.182 8.877 1.00 85.88 195 GLN A C 1
ATOM 1466 O O . GLN A 1 195 ? 4.959 -2.117 7.953 1.00 85.88 195 GLN A O 1
ATOM 1471 N N . LEU A 1 196 ? 2.824 -2.230 8.665 1.00 82.56 196 LEU A N 1
ATOM 1472 C CA . LEU A 1 196 ? 2.207 -2.182 7.334 1.00 82.56 196 LEU A CA 1
ATOM 1473 C C . LEU A 1 196 ? 2.598 -0.900 6.589 1.00 82.56 196 LEU A C 1
ATOM 1475 O O . LEU A 1 196 ? 3.047 -0.964 5.447 1.00 82.56 196 LEU A O 1
ATOM 1479 N N . LYS A 1 197 ? 2.495 0.259 7.239 1.00 86.69 197 LYS A N 1
ATOM 1480 C CA . LYS A 1 197 ? 2.884 1.551 6.664 1.00 86.69 197 LYS A CA 1
ATOM 1481 C C . LYS A 1 197 ? 4.351 1.578 6.241 1.00 86.69 197 LYS A C 1
ATOM 1483 O O . LYS A 1 197 ? 4.645 1.947 5.108 1.00 86.69 197 LYS A O 1
ATOM 1488 N N . THR A 1 198 ? 5.252 1.123 7.110 1.00 86.06 198 THR A N 1
ATOM 1489 C CA . THR A 1 198 ? 6.690 1.031 6.812 1.00 86.06 198 THR A CA 1
ATOM 1490 C C . THR A 1 198 ? 6.946 0.144 5.595 1.00 86.06 198 THR A C 1
ATOM 1492 O O . THR A 1 198 ? 7.739 0.488 4.718 1.00 86.06 198 THR A O 1
ATOM 1495 N N . ALA A 1 199 ? 6.249 -0.988 5.508 1.00 81.81 199 ALA A N 1
ATOM 1496 C CA . ALA A 1 199 ? 6.395 -1.913 4.398 1.00 81.81 199 ALA A CA 1
ATOM 1497 C C . ALA A 1 199 ? 5.836 -1.343 3.077 1.00 81.81 199 ALA A C 1
ATOM 1499 O O . ALA A 1 199 ? 6.481 -1.479 2.037 1.00 81.81 199 ALA A O 1
ATOM 1500 N N . VAL A 1 200 ? 4.701 -0.635 3.113 1.00 82.56 200 VAL A N 1
ATOM 1501 C CA . VAL A 1 200 ? 4.138 0.080 1.951 1.00 82.56 200 VAL A CA 1
ATOM 1502 C C . VAL A 1 200 ? 5.070 1.198 1.480 1.00 82.56 200 VAL A C 1
ATOM 1504 O O . VAL A 1 200 ? 5.318 1.322 0.280 1.00 82.56 200 VAL A O 1
ATOM 1507 N N . ASP A 1 201 ? 5.632 1.985 2.400 1.00 84.88 201 ASP A N 1
ATOM 1508 C CA . ASP A 1 201 ? 6.594 3.039 2.064 1.00 84.88 201 ASP A CA 1
ATOM 1509 C C . ASP A 1 201 ? 7.885 2.456 1.464 1.00 84.88 201 ASP A C 1
ATOM 1511 O O . ASP A 1 201 ? 8.391 2.971 0.463 1.00 84.88 201 ASP A O 1
ATOM 1515 N N . SER A 1 202 ? 8.385 1.336 2.000 1.00 82.31 202 SER A N 1
ATOM 1516 C CA . SER A 1 202 ? 9.535 0.624 1.428 1.00 82.31 202 SER A CA 1
ATOM 1517 C C . SER A 1 202 ? 9.236 0.097 0.022 1.00 82.31 202 SER A C 1
ATOM 1519 O O . SER A 1 202 ? 10.060 0.261 -0.878 1.00 82.31 202 SER A O 1
ATOM 1521 N N . ALA A 1 203 ? 8.063 -0.507 -0.193 1.00 78.00 203 ALA A N 1
ATOM 1522 C CA . ALA A 1 203 ? 7.647 -0.992 -1.507 1.00 78.00 203 ALA A CA 1
ATOM 1523 C C . ALA A 1 203 ? 7.533 0.160 -2.519 1.00 78.00 203 ALA A C 1
ATOM 1525 O O . ALA A 1 203 ? 8.009 0.039 -3.647 1.00 78.00 203 ALA A O 1
ATOM 1526 N N . SER A 1 204 ? 6.978 1.302 -2.102 1.00 82.12 204 SER A N 1
ATOM 1527 C CA . SER A 1 204 ? 6.912 2.522 -2.915 1.00 82.12 204 SER A CA 1
ATOM 1528 C C . SER A 1 204 ? 8.303 3.031 -3.311 1.00 82.12 204 SER A C 1
ATOM 1530 O O . SER A 1 204 ? 8.542 3.355 -4.479 1.00 82.12 204 SER A O 1
ATOM 1532 N N . GLY A 1 205 ? 9.245 3.054 -2.362 1.00 82.75 205 GLY A N 1
ATOM 1533 C CA . GLY A 1 205 ? 10.629 3.457 -2.613 1.00 82.75 205 GLY A CA 1
ATOM 1534 C C . GLY A 1 205 ? 11.354 2.518 -3.579 1.00 82.75 205 GLY A C 1
ATOM 1535 O O . GLY A 1 205 ? 12.009 2.984 -4.512 1.00 82.75 205 GLY A O 1
ATOM 1536 N N . ASN A 1 206 ? 11.198 1.204 -3.404 1.00 79.75 206 ASN A N 1
ATOM 1537 C CA . ASN A 1 206 ? 11.784 0.200 -4.296 1.00 79.75 206 ASN A CA 1
ATOM 1538 C C . ASN A 1 206 ? 11.202 0.293 -5.713 1.00 79.75 206 ASN A C 1
ATOM 1540 O O . ASN A 1 206 ? 11.953 0.270 -6.685 1.00 79.75 206 ASN A O 1
ATOM 1544 N N . LEU A 1 207 ? 9.884 0.476 -5.837 1.00 78.50 207 LEU A N 1
ATOM 1545 C CA . LEU A 1 207 ? 9.216 0.652 -7.127 1.00 78.50 207 LEU A CA 1
ATOM 1546 C C . LEU A 1 207 ? 9.702 1.911 -7.855 1.00 78.50 207 LEU A C 1
ATOM 1548 O O . LEU A 1 207 ? 9.944 1.869 -9.059 1.00 78.50 207 LEU A O 1
ATOM 1552 N N . SER A 1 208 ? 9.897 3.009 -7.121 1.00 83.88 208 SER A N 1
ATOM 1553 C CA . SER A 1 208 ? 10.418 4.264 -7.677 1.00 83.88 208 SER A CA 1
ATOM 1554 C C . SER A 1 208 ? 11.844 4.102 -8.215 1.00 83.88 208 SER A C 1
ATOM 1556 O O . SER A 1 208 ? 12.134 4.552 -9.320 1.00 83.88 208 SER A O 1
ATOM 1558 N N . LYS A 1 209 ? 12.720 3.396 -7.486 1.00 83.50 209 LYS A N 1
ATOM 1559 C CA . LYS A 1 209 ? 14.084 3.084 -7.952 1.00 83.50 209 LYS A CA 1
ATOM 1560 C C . LYS A 1 209 ? 14.080 2.186 -9.185 1.00 83.50 209 LYS A C 1
ATOM 1562 O O . LYS A 1 209 ? 14.767 2.473 -10.157 1.00 83.50 209 LYS A O 1
ATOM 1567 N N . ALA A 1 210 ? 13.261 1.136 -9.176 1.00 77.81 210 ALA A N 1
ATOM 1568 C CA . ALA A 1 210 ? 13.142 0.239 -10.319 1.00 77.81 210 ALA A CA 1
ATOM 1569 C C . ALA A 1 210 ? 12.623 0.962 -11.577 1.00 77.81 210 ALA A C 1
ATOM 1571 O O . ALA A 1 210 ? 13.032 0.638 -12.690 1.00 77.81 210 ALA A O 1
ATOM 1572 N N . MET A 1 211 ? 11.743 1.961 -11.423 1.00 79.62 211 MET A N 1
ATOM 1573 C CA . MET A 1 211 ? 11.331 2.826 -12.534 1.00 79.62 211 MET A CA 1
ATOM 1574 C C . MET A 1 211 ? 12.474 3.659 -13.092 1.00 79.62 211 MET A C 1
ATOM 1576 O O . MET A 1 211 ? 12.608 3.745 -14.310 1.00 79.62 211 MET A O 1
ATOM 1580 N N . GLU A 1 212 ? 13.270 4.272 -12.220 1.00 85.19 212 GLU A N 1
ATOM 1581 C CA . GLU A 1 212 ? 14.424 5.074 -12.623 1.00 85.19 212 GLU A CA 1
ATOM 1582 C C . GLU A 1 212 ? 15.434 4.216 -13.398 1.00 85.19 212 GLU A C 1
ATOM 1584 O O . GLU A 1 212 ? 15.848 4.574 -14.502 1.00 85.19 212 GLU A O 1
ATOM 1589 N N . GLU A 1 213 ? 15.750 3.026 -12.884 1.00 81.19 213 GLU A N 1
ATOM 1590 C CA . GLU A 1 213 ? 16.625 2.060 -13.556 1.00 81.19 213 GLU A CA 1
ATOM 1591 C C . GLU A 1 213 ? 16.061 1.610 -14.910 1.00 81.19 213 GLU A C 1
ATOM 1593 O O . GLU A 1 213 ? 16.791 1.551 -15.904 1.00 81.19 213 GLU A O 1
ATOM 1598 N N . LEU A 1 214 ? 14.754 1.340 -14.984 1.00 79.25 214 LEU A N 1
ATOM 1599 C CA . LEU A 1 214 ? 14.074 0.992 -16.231 1.00 79.25 214 LEU A CA 1
ATOM 1600 C C . LEU A 1 214 ? 14.127 2.135 -17.251 1.00 79.25 214 LEU A C 1
ATOM 1602 O O . LEU A 1 214 ? 14.291 1.888 -18.447 1.00 79.25 214 LEU A O 1
ATOM 1606 N N . GLU A 1 215 ? 13.970 3.381 -16.810 1.00 81.38 215 GLU A N 1
ATOM 1607 C CA . GLU A 1 215 ? 14.035 4.546 -17.686 1.00 81.38 215 GLU A CA 1
ATOM 1608 C C . GLU A 1 215 ? 15.446 4.736 -18.250 1.00 81.38 215 GLU A C 1
ATOM 1610 O O . GLU A 1 215 ? 15.594 4.889 -19.465 1.00 81.38 215 GLU A O 1
ATOM 1615 N N . ILE A 1 216 ? 16.479 4.606 -17.413 1.00 82.56 216 ILE A N 1
ATOM 1616 C CA . ILE A 1 216 ? 17.884 4.624 -17.843 1.00 82.56 216 ILE A CA 1
ATOM 1617 C C . ILE A 1 216 ? 18.154 3.492 -18.843 1.00 82.56 216 ILE A C 1
ATOM 1619 O O . ILE A 1 216 ? 18.728 3.723 -19.911 1.00 82.56 216 ILE A O 1
ATOM 1623 N N . ALA A 1 217 ? 17.711 2.269 -18.544 1.00 76.94 217 ALA A N 1
ATOM 1624 C CA . ALA A 1 217 ? 17.865 1.127 -19.442 1.00 76.94 217 ALA A CA 1
ATOM 1625 C C . ALA A 1 217 ? 17.158 1.364 -20.788 1.00 76.94 217 ALA A C 1
ATOM 1627 O O . ALA A 1 217 ? 17.740 1.115 -21.846 1.00 76.94 217 ALA A O 1
ATOM 1628 N N . SER A 1 218 ? 15.942 1.916 -20.763 1.00 79.12 218 SER A N 1
ATOM 1629 C CA . SER A 1 218 ? 15.184 2.273 -21.965 1.00 79.12 218 SER A CA 1
ATOM 1630 C C . SER A 1 218 ? 15.884 3.354 -22.792 1.00 79.12 218 SER A C 1
ATOM 1632 O O . SER A 1 218 ? 15.879 3.268 -24.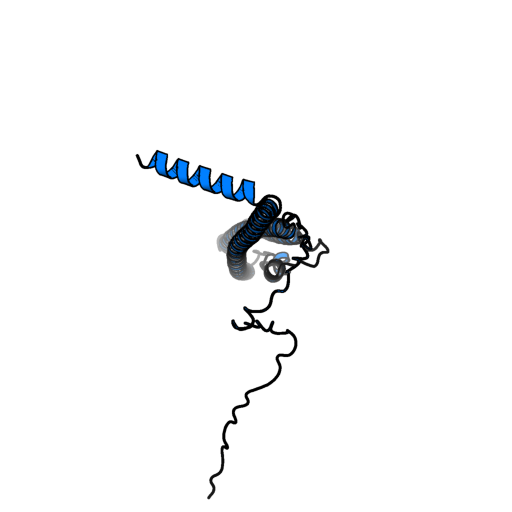021 1.00 79.12 218 SER A O 1
ATOM 1634 N N . GLN A 1 219 ? 16.480 4.364 -22.155 1.00 83.12 219 GLN A N 1
ATOM 1635 C CA . GLN A 1 219 ? 17.242 5.409 -22.842 1.00 83.12 219 GLN A CA 1
ATOM 1636 C C . GLN A 1 219 ? 18.518 4.840 -23.475 1.00 83.12 219 GLN A C 1
ATOM 1638 O O . GLN A 1 219 ? 18.800 5.115 -24.641 1.00 83.12 219 GLN A O 1
ATOM 1643 N N . ASN A 1 220 ? 19.242 3.976 -22.759 1.00 79.75 220 ASN A N 1
ATOM 1644 C CA . ASN A 1 220 ? 20.429 3.292 -23.277 1.00 79.75 220 ASN A CA 1
ATOM 1645 C C . ASN A 1 220 ? 20.095 2.370 -24.461 1.00 79.75 220 ASN A C 1
ATOM 1647 O O . ASN A 1 220 ? 20.818 2.353 -25.458 1.00 79.75 220 ASN A O 1
ATOM 1651 N N . GLN A 1 221 ? 18.977 1.641 -24.392 1.00 79.31 221 GLN A N 1
ATOM 1652 C CA . GLN A 1 221 ? 18.485 0.815 -25.497 1.00 79.31 221 GLN A CA 1
ATOM 1653 C C . GLN A 1 221 ? 18.147 1.670 -26.725 1.00 79.31 221 GLN A C 1
ATOM 1655 O O . GLN A 1 221 ? 18.530 1.321 -27.846 1.00 79.31 221 GLN A O 1
ATOM 1660 N N . LEU A 1 222 ? 17.466 2.805 -26.530 1.00 80.81 222 LEU A N 1
ATOM 1661 C CA . LEU A 1 222 ? 17.141 3.741 -27.607 1.00 80.81 222 LEU A CA 1
ATOM 1662 C C . LEU A 1 222 ? 18.410 4.315 -28.250 1.00 80.81 222 LEU A C 1
ATOM 1664 O O . LEU A 1 222 ? 18.511 4.349 -29.479 1.00 80.81 222 LEU A O 1
ATOM 1668 N N . ALA A 1 223 ? 19.385 4.724 -27.436 1.00 79.88 223 ALA A N 1
ATOM 1669 C CA . ALA A 1 223 ? 20.668 5.236 -27.904 1.00 79.88 223 ALA A CA 1
ATOM 1670 C C . ALA A 1 223 ? 21.424 4.175 -28.718 1.00 79.88 223 ALA A C 1
ATOM 1672 O O . ALA A 1 223 ? 21.817 4.443 -29.849 1.00 79.88 223 ALA A O 1
ATOM 1673 N N . SER A 1 224 ? 21.532 2.945 -28.204 1.00 80.56 224 SER A N 1
ATOM 1674 C CA . SER A 1 224 ? 22.185 1.830 -28.901 1.00 80.56 224 SER A CA 1
ATOM 1675 C C . SER A 1 224 ? 21.509 1.509 -30.237 1.00 80.56 224 SER A C 1
ATOM 1677 O O . SER A 1 224 ? 22.181 1.424 -31.265 1.00 80.56 224 SER A O 1
ATOM 1679 N N . THR A 1 225 ? 20.176 1.419 -30.252 1.00 77.81 225 THR A N 1
ATOM 1680 C CA . THR A 1 225 ? 19.403 1.166 -31.480 1.00 77.81 225 THR A CA 1
ATOM 1681 C C . THR A 1 225 ? 19.601 2.290 -32.500 1.00 77.81 225 THR A C 1
ATOM 1683 O O . THR A 1 225 ? 19.728 2.039 -33.698 1.00 77.81 225 THR A O 1
ATOM 1686 N N . THR A 1 226 ? 19.668 3.539 -32.032 1.00 83.19 226 THR A N 1
ATOM 1687 C CA . THR A 1 226 ? 19.909 4.707 -32.887 1.00 83.19 226 THR A CA 1
ATOM 1688 C C . THR A 1 226 ? 21.315 4.681 -33.478 1.00 83.19 226 THR A C 1
ATOM 1690 O O . THR A 1 226 ? 21.446 4.846 -34.688 1.00 83.19 226 THR A O 1
ATOM 1693 N N . SER A 1 227 ? 22.343 4.393 -32.677 1.00 77.62 227 SER A N 1
ATOM 1694 C CA . SER A 1 227 ? 23.730 4.295 -33.146 1.00 77.62 227 SER A CA 1
ATOM 1695 C C . SER A 1 227 ? 23.935 3.166 -34.153 1.00 77.62 227 SER A C 1
ATOM 1697 O O . SER A 1 227 ? 24.628 3.367 -35.146 1.00 77.62 227 SER A O 1
ATOM 1699 N N . VAL A 1 228 ? 23.313 1.998 -33.945 1.00 76.94 228 VAL A N 1
ATOM 1700 C CA . VAL A 1 228 ? 23.351 0.895 -34.924 1.00 76.94 228 VAL A CA 1
ATOM 1701 C C . VAL A 1 228 ? 22.712 1.339 -36.239 1.00 76.94 228 VAL A C 1
ATOM 1703 O O . VAL A 1 228 ? 23.330 1.220 -37.290 1.00 76.94 228 VAL A O 1
ATOM 1706 N N . ARG A 1 229 ? 21.530 1.965 -36.183 1.00 80.31 229 ARG A N 1
ATOM 1707 C CA . ARG A 1 229 ? 20.854 2.491 -37.378 1.00 80.31 229 ARG A CA 1
ATOM 1708 C C . ARG A 1 229 ? 21.682 3.556 -38.105 1.00 80.31 229 ARG A C 1
ATOM 1710 O O . ARG A 1 229 ? 21.653 3.635 -39.330 1.00 80.31 229 ARG A O 1
ATOM 1717 N N . GLU A 1 230 ? 22.361 4.429 -37.368 1.00 81.62 230 GLU A N 1
ATOM 1718 C CA . GLU A 1 230 ? 23.236 5.455 -37.942 1.00 81.62 230 GLU A CA 1
ATOM 1719 C C . GLU A 1 230 ? 24.476 4.845 -38.596 1.00 81.62 230 GLU A C 1
ATOM 1721 O O . GLU A 1 230 ? 24.828 5.251 -39.704 1.00 81.62 230 GLU A O 1
ATOM 1726 N N . LEU A 1 231 ? 25.087 3.837 -37.966 1.00 76.94 231 LEU A N 1
ATOM 1727 C CA . LEU A 1 231 ? 26.189 3.073 -38.544 1.00 76.94 231 LEU A CA 1
ATOM 1728 C C . LEU A 1 231 ? 25.752 2.372 -39.834 1.00 76.94 231 LEU A C 1
ATOM 1730 O O . LEU A 1 231 ? 26.456 2.464 -40.835 1.00 76.94 231 LEU A O 1
ATOM 1734 N N . ASP A 1 232 ? 24.576 1.745 -39.837 1.00 76.31 232 ASP A N 1
ATOM 1735 C CA . ASP A 1 232 ? 24.026 1.076 -41.018 1.00 76.31 232 ASP A CA 1
ATOM 1736 C C . ASP A 1 232 ? 23.817 2.065 -42.171 1.00 76.31 232 ASP A C 1
ATOM 1738 O O . ASP A 1 232 ? 24.244 1.806 -43.294 1.00 76.31 232 ASP A O 1
ATOM 1742 N N . LYS A 1 233 ? 23.254 3.250 -41.897 1.00 82.88 233 LYS A N 1
ATOM 1743 C CA . LYS A 1 233 ? 23.107 4.315 -42.905 1.00 82.88 233 LYS A CA 1
ATOM 1744 C C . LYS A 1 233 ? 24.448 4.844 -43.403 1.00 82.88 233 LYS A C 1
ATOM 1746 O O . LYS A 1 233 ? 24.585 5.151 -44.586 1.00 82.88 233 LYS A O 1
ATOM 1751 N N . ALA A 1 234 ? 25.434 4.979 -42.517 1.00 83.06 234 ALA A N 1
ATOM 1752 C CA . ALA A 1 234 ? 26.776 5.400 -42.897 1.00 83.06 234 ALA A CA 1
ATOM 1753 C C . ALA A 1 234 ? 27.455 4.350 -43.790 1.00 83.06 234 ALA A C 1
ATOM 1755 O O . ALA A 1 234 ? 28.080 4.711 -44.787 1.00 83.06 234 ALA A O 1
ATOM 1756 N N . LEU A 1 235 ? 27.286 3.061 -43.479 1.00 83.50 235 LEU A N 1
ATOM 1757 C CA . LEU A 1 235 ? 27.773 1.944 -44.288 1.00 83.50 235 LEU A CA 1
ATOM 1758 C C . LEU A 1 235 ? 27.064 1.872 -45.643 1.00 83.50 235 LEU A C 1
ATOM 1760 O O . LEU A 1 235 ? 27.729 1.707 -46.663 1.00 83.50 235 LEU A O 1
ATOM 1764 N N . GLU A 1 236 ? 25.744 2.056 -45.676 1.00 83.19 236 GLU A N 1
ATOM 1765 C CA . GLU A 1 236 ? 24.959 2.127 -46.910 1.00 83.19 236 GLU A CA 1
ATOM 1766 C C . GLU A 1 236 ? 25.428 3.293 -47.792 1.00 83.19 236 GLU A C 1
ATOM 1768 O O . GLU A 1 236 ? 25.689 3.118 -48.983 1.00 83.19 236 GLU A O 1
ATOM 1773 N N . LEU A 1 237 ? 25.605 4.484 -47.212 1.00 86.94 237 LEU A N 1
ATOM 1774 C CA . LEU A 1 237 ? 26.095 5.661 -47.926 1.00 86.94 237 LEU A CA 1
ATOM 1775 C C . LEU A 1 237 ? 27.521 5.456 -48.447 1.00 86.94 237 LEU A C 1
ATOM 1777 O O . LEU A 1 237 ? 27.809 5.816 -49.592 1.00 86.94 237 LEU A O 1
ATOM 1781 N N . ALA A 1 238 ? 28.405 4.869 -47.637 1.00 84.06 238 ALA A N 1
ATOM 1782 C CA . ALA A 1 238 ? 29.769 4.546 -48.035 1.00 84.06 238 ALA A CA 1
ATOM 1783 C C . ALA A 1 238 ? 29.776 3.536 -49.190 1.00 84.06 238 ALA A C 1
ATOM 1785 O O . ALA A 1 238 ? 30.402 3.798 -50.213 1.00 84.06 238 ALA A O 1
ATOM 1786 N N . GLY A 1 239 ? 29.011 2.447 -49.079 1.00 83.50 239 GLY A N 1
ATOM 1787 C CA . GLY A 1 239 ? 28.861 1.440 -50.131 1.00 83.50 239 GLY A CA 1
ATOM 1788 C C . GLY A 1 239 ? 28.298 2.025 -51.427 1.00 83.50 239 GLY A C 1
ATOM 1789 O O . GLY A 1 239 ? 28.860 1.796 -52.497 1.00 83.50 239 GLY A O 1
ATOM 1790 N N . ASN A 1 240 ? 27.258 2.858 -51.339 1.00 85.31 240 ASN A N 1
ATOM 1791 C CA . ASN A 1 240 ? 26.690 3.578 -52.482 1.00 85.31 240 ASN A CA 1
ATOM 1792 C C . ASN A 1 240 ? 27.704 4.534 -53.122 1.00 85.31 240 ASN A C 1
ATOM 1794 O O . ASN A 1 240 ? 27.774 4.639 -54.347 1.00 85.31 240 ASN A O 1
ATOM 1798 N N . THR A 1 241 ? 28.502 5.228 -52.310 1.00 82.94 241 THR A N 1
ATOM 1799 C CA . THR A 1 241 ? 29.554 6.132 -52.791 1.00 82.94 241 THR A CA 1
ATOM 1800 C C . THR A 1 241 ? 30.656 5.347 -53.497 1.00 82.94 241 THR A C 1
ATOM 1802 O O . THR A 1 241 ? 31.011 5.684 -54.623 1.00 82.94 241 THR A O 1
ATOM 1805 N N . THR A 1 242 ? 31.139 4.254 -52.901 1.00 83.44 242 THR A N 1
ATOM 1806 C CA . THR A 1 242 ? 32.110 3.347 -53.527 1.00 83.44 242 THR A CA 1
ATOM 1807 C C . THR A 1 242 ? 31.567 2.769 -54.830 1.00 83.44 242 THR A C 1
ATOM 1809 O O . THR A 1 242 ? 32.266 2.791 -55.838 1.00 83.44 242 THR A O 1
ATOM 1812 N N . GLY A 1 243 ? 30.310 2.319 -54.849 1.00 84.69 243 GLY A N 1
ATOM 1813 C CA . GLY A 1 243 ? 29.650 1.815 -56.051 1.00 84.69 243 GLY A CA 1
ATOM 1814 C C . GLY A 1 243 ? 29.587 2.858 -57.168 1.00 84.69 243 GLY A C 1
ATOM 1815 O O . GLY A 1 243 ? 29.922 2.548 -58.308 1.00 84.69 243 GLY A O 1
ATOM 1816 N N . LYS A 1 244 ? 29.240 4.112 -56.845 1.00 82.94 244 LYS A N 1
ATOM 1817 C CA . LYS A 1 244 ? 29.233 5.225 -57.812 1.00 82.94 244 LYS A CA 1
ATOM 1818 C C . LYS A 1 244 ? 30.630 5.557 -58.342 1.00 82.94 244 LYS A C 1
ATOM 1820 O O . LYS A 1 244 ? 30.769 5.766 -59.541 1.00 82.94 244 LYS A O 1
ATOM 1825 N N . ILE A 1 245 ? 31.652 5.568 -57.480 1.00 77.88 245 ILE A N 1
ATOM 1826 C CA . ILE A 1 245 ? 33.052 5.791 -57.884 1.00 77.88 245 ILE A CA 1
ATOM 1827 C C . ILE A 1 245 ? 33.528 4.680 -58.825 1.00 77.88 245 ILE A C 1
ATOM 1829 O O . ILE A 1 245 ? 34.179 4.961 -59.825 1.00 77.88 245 ILE A O 1
ATOM 1833 N N . LEU A 1 246 ? 33.204 3.421 -58.517 1.00 80.31 246 LEU A N 1
ATOM 1834 C CA . LEU A 1 246 ? 33.586 2.280 -59.350 1.00 80.31 246 LEU A CA 1
ATOM 1835 C C . LEU A 1 246 ? 32.841 2.258 -60.690 1.00 80.31 246 LEU A C 1
ATOM 1837 O O . LEU A 1 246 ? 33.414 1.837 -61.690 1.00 80.31 246 LEU A O 1
ATOM 1841 N N . ALA A 1 247 ? 31.581 2.699 -60.712 1.00 86.50 247 ALA A N 1
ATOM 1842 C CA . ALA A 1 247 ? 30.777 2.752 -61.928 1.00 86.50 247 ALA A CA 1
ATOM 1843 C C . ALA A 1 247 ? 31.210 3.873 -62.891 1.00 86.50 247 ALA A C 1
ATOM 1845 O O . ALA A 1 247 ? 31.128 3.682 -64.101 1.00 86.50 247 ALA A O 1
ATOM 1846 N N . ASP A 1 248 ? 31.659 5.024 -62.376 1.00 88.62 248 ASP A N 1
ATOM 1847 C CA . ASP A 1 248 ? 32.097 6.170 -63.187 1.00 88.62 248 ASP A CA 1
ATOM 1848 C C . ASP A 1 248 ? 33.303 6.899 -62.541 1.00 88.62 248 ASP A C 1
ATOM 1850 O O . ASP A 1 248 ? 33.143 7.927 -61.867 1.00 88.62 248 ASP A O 1
ATOM 1854 N N . PRO A 1 249 ? 34.531 6.363 -62.709 1.00 84.12 249 PRO A N 1
ATOM 1855 C CA . PRO A 1 249 ? 35.725 6.881 -62.039 1.00 84.12 249 PRO A CA 1
ATOM 1856 C C . PRO A 1 249 ? 36.119 8.289 -62.497 1.00 84.12 249 PRO A C 1
ATOM 1858 O O . PRO A 1 249 ? 36.614 9.085 -61.697 1.00 84.12 249 PRO A O 1
ATOM 1861 N N . GLU A 1 250 ? 35.895 8.614 -63.773 1.00 83.50 250 GLU A N 1
ATOM 1862 C CA . GLU A 1 250 ? 36.261 9.911 -64.351 1.00 83.50 250 GLU A CA 1
ATOM 1863 C C . GLU A 1 250 ? 35.419 11.040 -63.746 1.00 83.50 250 GLU A C 1
ATOM 1865 O O . GLU A 1 250 ? 35.978 12.025 -63.255 1.00 83.50 250 GLU A O 1
ATOM 1870 N N . LYS A 1 251 ? 34.090 10.864 -63.650 1.00 81.25 251 LYS A N 1
ATOM 1871 C CA . LYS A 1 251 ? 33.222 11.847 -62.977 1.00 81.25 251 LYS A CA 1
ATOM 1872 C C . LYS A 1 251 ? 33.535 11.994 -61.490 1.00 81.25 251 LYS A C 1
ATOM 1874 O O . LYS A 1 251 ? 33.447 13.102 -60.955 1.00 81.25 251 LYS A O 1
ATOM 1879 N N . ALA A 1 252 ? 33.909 10.908 -60.813 1.00 76.69 252 ALA A N 1
ATOM 1880 C CA . ALA A 1 252 ? 34.319 10.966 -59.413 1.00 76.69 252 ALA A CA 1
ATOM 1881 C C . ALA A 1 252 ? 35.587 11.820 -59.230 1.00 76.69 252 ALA A C 1
ATOM 1883 O O . ALA A 1 252 ? 35.611 12.711 -58.377 1.00 76.69 252 ALA A O 1
ATOM 1884 N N . ILE A 1 253 ? 36.608 11.616 -60.068 1.00 78.69 253 ILE A N 1
ATOM 1885 C CA . ILE A 1 253 ? 37.846 12.409 -60.050 1.00 78.69 253 ILE A CA 1
ATOM 1886 C C . ILE A 1 253 ? 37.562 13.886 -60.355 1.00 78.69 253 ILE A C 1
ATOM 1888 O O . ILE A 1 253 ? 38.093 14.771 -59.679 1.00 78.69 253 ILE A O 1
ATOM 1892 N N . ASP A 1 254 ? 36.709 14.176 -61.336 1.00 78.25 254 ASP A N 1
ATOM 1893 C CA . ASP A 1 254 ? 36.396 15.557 -61.707 1.00 78.25 254 ASP A CA 1
ATOM 1894 C C . ASP A 1 254 ? 35.585 16.290 -60.630 1.00 78.25 254 ASP A C 1
ATOM 1896 O O . ASP A 1 254 ? 35.835 17.471 -60.373 1.00 78.25 254 ASP A O 1
ATOM 1900 N N . SER A 1 255 ? 34.703 15.592 -59.905 1.00 73.56 255 SER A N 1
ATOM 1901 C CA . SER A 1 255 ? 34.006 16.166 -58.745 1.00 73.56 255 SER A CA 1
ATOM 1902 C C . SER A 1 255 ? 34.964 16.576 -57.613 1.00 73.56 255 SER A C 1
ATOM 1904 O O . SER A 1 255 ? 34.769 17.616 -56.980 1.00 73.56 255 SER A O 1
ATOM 1906 N N . PHE A 1 256 ? 36.058 15.830 -57.413 1.00 72.50 256 PHE A N 1
ATOM 1907 C CA . PHE A 1 256 ? 37.089 16.164 -56.428 1.00 72.50 256 PHE A CA 1
ATOM 1908 C C . PHE A 1 256 ? 37.900 17.407 -56.832 1.00 72.50 256 PHE A C 1
ATOM 1910 O O . PHE A 1 256 ? 38.137 18.290 -56.006 1.00 72.50 256 PHE A O 1
ATOM 1917 N N . LYS A 1 257 ? 38.263 17.531 -58.117 1.00 72.88 257 LYS A N 1
ATOM 1918 C CA . LYS A 1 257 ? 39.000 18.699 -58.645 1.00 72.88 257 LYS A CA 1
ATOM 1919 C C . LYS A 1 257 ? 38.205 20.006 -58.545 1.00 72.88 257 LYS A C 1
ATOM 1921 O O . LYS A 1 257 ? 38.788 21.072 -58.353 1.00 72.88 257 LYS A O 1
ATOM 1926 N N . ILE A 1 258 ? 36.877 19.947 -58.674 1.00 69.25 258 ILE A N 1
ATOM 1927 C CA . ILE A 1 258 ? 36.008 21.123 -58.503 1.00 69.25 258 ILE A CA 1
ATOM 1928 C C . ILE A 1 258 ? 35.998 21.569 -57.031 1.00 69.25 258 ILE A C 1
ATOM 1930 O O . ILE A 1 258 ? 36.084 22.765 -56.755 1.00 69.25 258 ILE A O 1
ATOM 1934 N N . SER A 1 259 ? 35.973 20.622 -56.086 1.00 68.94 259 SER A N 1
ATOM 1935 C CA . SER A 1 259 ? 36.021 20.918 -54.647 1.00 68.94 259 SER A CA 1
ATOM 1936 C C . SER A 1 259 ? 37.331 21.586 -54.219 1.00 68.94 259 SER A C 1
ATOM 1938 O O . SER A 1 259 ? 37.300 22.521 -53.421 1.00 68.94 259 SER A O 1
ATOM 1940 N N . SER A 1 260 ? 38.482 21.142 -54.736 1.00 66.94 260 SER A N 1
ATOM 1941 C CA . SER A 1 260 ? 39.778 21.747 -54.390 1.00 66.94 260 SER A CA 1
ATOM 1942 C C . SER A 1 260 ? 39.900 23.177 -54.918 1.00 66.94 260 SER A C 1
ATOM 1944 O O . SER A 1 260 ? 40.373 24.063 -54.212 1.00 66.94 260 SER A O 1
ATOM 1946 N N . LYS A 1 261 ? 39.387 23.424 -56.128 1.00 71.00 261 LYS A N 1
ATOM 1947 C CA . LYS A 1 261 ? 39.385 24.757 -56.739 1.00 71.00 261 LYS A CA 1
ATOM 1948 C C . LYS A 1 261 ? 38.449 25.731 -56.011 1.00 71.00 261 LYS A C 1
ATOM 1950 O O . LYS A 1 261 ? 38.762 26.909 -55.886 1.00 71.00 261 LYS A O 1
ATOM 1955 N N . ALA A 1 262 ? 37.323 25.243 -55.488 1.00 68.31 262 ALA A N 1
ATOM 1956 C CA . ALA A 1 262 ? 36.428 26.038 -54.648 1.00 68.31 262 ALA A CA 1
ATOM 1957 C C . ALA A 1 262 ? 37.049 26.391 -53.281 1.00 68.31 262 ALA A C 1
ATOM 1959 O O . ALA A 1 262 ? 36.800 27.476 -52.768 1.00 68.31 262 ALA A O 1
ATOM 1960 N N . GLN A 1 263 ? 37.875 25.510 -52.701 1.00 69.56 263 GLN A N 1
ATOM 1961 C CA . GLN A 1 263 ? 38.608 25.803 -51.462 1.00 69.56 263 GLN A CA 1
ATOM 1962 C C . GLN A 1 263 ? 39.747 26.810 -51.660 1.00 69.56 263 GLN A C 1
ATOM 1964 O O . GLN A 1 263 ? 39.983 27.617 -50.765 1.00 69.56 263 GLN A O 1
ATOM 1969 N N . GLU A 1 264 ? 40.427 26.796 -52.810 1.00 71.56 264 GLU A N 1
ATOM 1970 C CA . GLU A 1 264 ? 41.399 27.841 -53.168 1.00 71.56 264 GLU A CA 1
ATOM 1971 C C . GLU A 1 264 ? 40.723 29.211 -53.307 1.00 71.56 264 GLU A C 1
ATOM 1973 O O . GLU A 1 264 ? 41.191 30.177 -52.718 1.00 71.56 264 GLU A O 1
ATOM 1978 N N . LEU A 1 265 ? 39.570 29.281 -53.979 1.00 71.31 265 LEU A N 1
ATOM 1979 C CA . LEU A 1 265 ? 38.817 30.530 -54.175 1.00 71.31 265 LEU A CA 1
ATOM 1980 C C . LEU A 1 265 ? 38.200 31.123 -52.896 1.00 71.31 265 LEU A C 1
ATOM 1982 O O . LEU A 1 265 ? 37.761 32.265 -52.918 1.00 71.31 265 LEU A O 1
ATOM 1986 N N . LEU A 1 266 ? 38.116 30.356 -51.805 1.00 71.31 266 LEU A N 1
ATOM 1987 C CA . LEU A 1 266 ? 37.653 30.836 -50.495 1.00 71.31 266 LEU A CA 1
ATOM 1988 C C . LEU A 1 266 ? 38.803 31.299 -49.588 1.00 71.31 266 LEU A C 1
ATOM 1990 O O . LEU A 1 266 ? 38.553 31.757 -48.472 1.00 71.31 266 LEU A O 1
ATOM 1994 N N . ARG A 1 267 ? 40.052 31.101 -50.020 1.00 68.69 267 ARG A N 1
ATOM 1995 C CA . ARG A 1 267 ? 41.258 31.423 -49.249 1.00 68.69 267 ARG A CA 1
ATOM 1996 C C . ARG A 1 267 ? 41.901 32.751 -49.659 1.00 68.69 267 ARG A C 1
ATOM 1998 O O . ARG A 1 267 ? 42.694 33.265 -48.872 1.00 68.69 267 ARG A O 1
ATOM 2005 N N . ASP A 1 268 ? 41.537 33.263 -50.832 1.00 58.91 268 ASP A N 1
ATOM 2006 C CA . ASP A 1 268 ? 41.850 34.604 -51.345 1.00 58.91 268 ASP A CA 1
ATOM 2007 C C . ASP A 1 268 ? 40.713 35.592 -51.031 1.00 58.91 268 ASP A C 1
ATOM 2009 O O . ASP A 1 268 ? 41.020 36.777 -50.759 1.00 58.91 268 ASP A O 1
#

Foldseek 3Di:
DDDDDDDDDDDDDDDDDDDDDDDPPPPPDPDPPDDDDPPPPPPDPPPDPDDDPDDDVVLVVVVVVLVLLLVLLVLLLVLLVVLLVLLVVLLVLLVVLLDPPDDPVVNVVSLVVSVVSLVVQLVSLVVSVVSLVPPPPDPDPPDPVLNVVSNCLSCVLSPCCSNCSVQLHRQDSNDSVSSVVSNVSSVNSSVSSVVSNVSSVVSSVVSVVVVVVSVVVVVVVVVVVVVVVVVVVVVVVVVVVVVVCVVPVPVVVVVVVVVVVVVVVVVD

Radius of gyration: 37.75 Å; chains: 1; bounding box: 81×74×101 Å

Secondary structure (DSSP, 8-state):
------------------S----------S---SS---------------------HHHHHHHHHHHHHHHHHHHHHHHHHHHHHHHHHHHHHHHHHT-TT--HHHHHHHHHHHHHHHHHHHHHHHHHHHHTTTTTT---S---HHHHHHHHHHHHHSSGGGTTGGGT-S---SSHHHHHHHHHHHHHHHHHHHHHHHHHHHHHHHHHHHHHHHHHHHHHHHHHHHHHHHHHHHHHHHHHHHHHHHH-HHHHHHHHHHHHHHHHHTT-

pLDDT: mean 71.67, std 20.42, range [32.09, 97.5]